Protein AF-A0A6G1L261-F1 (afdb_monomer)

Nearest PDB structures (foldseek):
  5tz7-assembly1_B  TM=8.578E-01  e=7.088E-17  Moorena producens 3L
  5tz5-assembly1_B  TM=7.827E-01  e=1.770E-17  Moorena producens 3L
  3kg9-assembly2_A  TM=7.553E-01  e=4.170E-18  Lyngbya majuscula
  5tz7-assembly1_A  TM=7.858E-01  e=3.343E-17  Moorena producens 3L
  5tz5-assembly1_A  TM=7.526E-01  e=2.363E-17  Moorena producens 3L

Foldseek 3Di:
DVVVCCVDPVVVVVQVVVQCCCCPVVVDPDHPPPDPDVDDDDDPPDDDDPDPPPDPPPPDDFQVNCVVPPPDAQADPQGDWDGPDDPQKTKTKDWDACVQFVLQCQWWFLNFRWDFPLVVVLSVVVVVVRVDDPPWAFQKKKWFWKFFPDIATHDHPFIKMKMKMWGDDPPQKIKIWIWIDGPVDDTDTGMITIIHTDTDDDPPDPVVVVVVVVVVVVVVVLVVLVVQFDAFDQLVRLQVLVVVQGGRRDPLLSQWARWGDDQQGIDTWRADDPVSARPRPGRPDRSSSSVNVVSRNCVSCSVPRNHDDDDRTDGMDMDGDPDPPDDPRPPRD

Organism: NCBI:txid161662

Solvent-accessible surface area (backbone atoms only — not comparable to full-atom values): 19336 Å² total; per-residue (Å²): 122,72,72,76,48,49,78,40,66,72,53,35,53,52,51,53,52,52,37,49,43,41,39,70,78,65,63,43,90,74,46,84,85,75,64,78,62,97,66,83,76,84,80,88,77,72,78,74,81,83,72,84,77,81,64,80,68,82,79,52,53,71,40,60,46,51,63,77,65,51,90,67,78,64,45,70,84,40,32,40,69,57,68,71,59,59,95,70,40,50,39,25,47,25,74,48,36,44,87,81,43,54,61,51,67,21,35,18,50,72,87,38,35,38,57,57,73,34,39,58,53,28,36,49,59,56,49,45,69,76,69,52,62,88,95,63,58,66,34,32,46,39,37,31,60,32,34,45,72,41,88,47,69,55,51,86,90,50,53,33,33,38,37,43,34,40,34,75,46,97,80,72,39,24,42,36,41,32,32,35,31,49,78,93,49,85,58,44,70,24,34,37,30,35,37,35,76,42,58,65,61,60,87,92,34,71,65,43,56,53,50,52,54,50,53,50,51,52,54,51,53,50,56,52,51,50,71,59,27,71,45,78,46,55,60,66,58,53,54,50,52,44,35,75,50,28,43,44,62,27,83,57,46,66,31,60,34,82,34,17,32,38,96,74,40,54,38,54,41,54,55,86,52,82,91,59,49,73,87,65,92,68,54,91,50,55,32,49,61,51,37,33,62,54,51,44,58,52,59,29,41,53,95,74,58,81,61,78,80,73,87,47,66,43,70,65,50,76,47,69,53,73,69,97,77,65,62,90,84,73,62,85,96

Structure (mmCIF, N/CA/C/O backbone):
data_AF-A0A6G1L261-F1
#
_entry.id   AF-A0A6G1L261-F1
#
loop_
_atom_site.group_PDB
_atom_site.id
_atom_site.type_symbol
_atom_site.label_atom_id
_atom_site.label_alt_id
_atom_site.label_comp_id
_atom_site.label_asym_id
_atom_site.label_entity_id
_atom_site.label_seq_id
_atom_site.pdbx_PDB_ins_code
_atom_site.Cartn_x
_atom_site.Cartn_y
_atom_site.Cartn_z
_atom_site.occupancy
_atom_site.B_iso_or_equiv
_atom_site.auth_seq_id
_atom_site.auth_comp_id
_atom_site.auth_asym_id
_atom_site.auth_atom_id
_atom_site.pdbx_PDB_model_num
ATOM 1 N N . MET A 1 1 ? 15.346 -44.280 -50.967 1.00 46.03 1 MET A N 1
ATOM 2 C CA . MET A 1 1 ? 14.379 -43.343 -51.593 1.00 46.03 1 MET A CA 1
ATOM 3 C C . MET A 1 1 ? 15.052 -42.289 -52.481 1.00 46.03 1 MET A C 1
ATOM 5 O O . MET A 1 1 ? 14.464 -41.967 -53.501 1.00 46.03 1 MET A O 1
ATOM 9 N N . GLY A 1 2 ? 16.254 -41.779 -52.162 1.00 56.47 2 GLY A N 1
ATOM 10 C CA . GLY A 1 2 ? 16.897 -40.688 -52.924 1.00 56.47 2 GLY A CA 1
ATOM 11 C C . GLY A 1 2 ? 17.318 -41.011 -54.369 1.00 56.47 2 GLY A C 1
ATOM 12 O O . GLY A 1 2 ? 17.074 -40.206 -55.262 1.00 56.47 2 GLY A O 1
ATOM 13 N N . THR A 1 3 ? 17.865 -42.198 -54.645 1.00 62.47 3 THR A N 1
ATOM 14 C CA . THR A 1 3 ? 18.357 -42.572 -55.990 1.00 62.47 3 THR A CA 1
ATOM 15 C C . THR A 1 3 ? 17.262 -42.725 -57.041 1.00 62.47 3 THR A C 1
ATOM 17 O O . THR A 1 3 ? 17.478 -42.406 -58.207 1.00 62.47 3 THR A O 1
ATOM 20 N N . ALA A 1 4 ? 16.052 -43.118 -56.639 1.00 66.31 4 ALA A N 1
ATOM 21 C CA . ALA A 1 4 ? 14.908 -43.223 -57.542 1.00 66.31 4 ALA A CA 1
ATOM 22 C C . ALA A 1 4 ? 14.431 -41.860 -58.078 1.00 66.31 4 ALA A C 1
ATOM 24 O O . ALA A 1 4 ? 13.713 -41.821 -59.071 1.00 66.31 4 ALA A O 1
ATOM 25 N N . LEU A 1 5 ? 14.810 -40.739 -57.454 1.00 69.12 5 LEU A N 1
ATOM 26 C CA . LEU A 1 5 ? 14.459 -39.400 -57.939 1.00 69.12 5 LEU A CA 1
ATOM 27 C C . LEU A 1 5 ? 15.448 -38.872 -58.991 1.00 69.12 5 LEU A C 1
ATOM 29 O O . LEU A 1 5 ? 15.085 -37.995 -59.771 1.00 69.12 5 LEU A O 1
ATOM 33 N N . LEU A 1 6 ? 16.655 -39.443 -59.088 1.00 71.12 6 LEU A N 1
ATOM 34 C CA . LEU A 1 6 ? 17.657 -39.061 -60.094 1.00 71.12 6 LEU A CA 1
ATOM 35 C C . LEU A 1 6 ? 17.242 -39.421 -61.530 1.00 71.12 6 LEU A C 1
ATOM 37 O O . LEU A 1 6 ? 17.772 -38.848 -62.476 1.00 71.12 6 LEU A O 1
ATOM 41 N N . GLN A 1 7 ? 16.265 -40.316 -61.711 1.00 77.56 7 GLN A N 1
ATOM 42 C CA . GLN A 1 7 ? 15.702 -40.617 -63.034 1.00 77.56 7 GLN A CA 1
ATOM 43 C C . GLN A 1 7 ? 14.936 -39.427 -63.646 1.00 77.56 7 GLN A C 1
ATOM 45 O O . GLN A 1 7 ? 14.711 -39.390 -64.854 1.00 77.56 7 GLN A O 1
ATOM 50 N N . TYR A 1 8 ? 14.538 -38.443 -62.830 1.00 83.38 8 TYR A N 1
ATOM 51 C CA . TYR A 1 8 ? 13.887 -37.226 -63.300 1.00 83.38 8 TYR A CA 1
ATOM 52 C C . TYR A 1 8 ? 14.939 -36.168 -63.643 1.00 83.38 8 TYR A C 1
ATOM 54 O O . TYR A 1 8 ? 15.649 -35.670 -62.769 1.00 83.38 8 TYR A O 1
ATOM 62 N N . GLY A 1 9 ? 15.006 -35.783 -64.921 1.00 82.56 9 GLY A N 1
ATOM 63 C CA . GLY A 1 9 ? 16.059 -34.905 -65.445 1.00 82.56 9 GLY A CA 1
ATOM 64 C C . GLY A 1 9 ? 16.207 -33.573 -64.702 1.00 82.56 9 GLY A C 1
ATOM 65 O O . GLY A 1 9 ? 17.327 -33.169 -64.408 1.00 82.56 9 GLY A O 1
ATOM 66 N N . ALA A 1 10 ? 15.100 -32.929 -64.318 1.00 82.31 10 ALA A N 1
ATOM 67 C CA . ALA A 1 10 ? 15.138 -31.670 -63.568 1.00 82.31 10 ALA A CA 1
ATOM 68 C C . ALA A 1 10 ? 15.754 -31.832 -62.165 1.00 82.31 10 ALA A C 1
ATOM 70 O O . ALA A 1 10 ? 16.517 -30.979 -61.713 1.00 82.31 10 ALA A O 1
ATOM 71 N N . PHE A 1 11 ? 15.466 -32.948 -61.490 1.00 79.94 11 PHE A N 1
ATOM 72 C CA . PHE A 1 11 ? 16.032 -33.244 -60.176 1.00 79.94 11 PHE A CA 1
ATOM 73 C C . PHE A 1 11 ? 17.523 -33.588 -60.284 1.00 79.94 11 PHE A C 1
ATOM 75 O O . PHE A 1 11 ? 18.330 -33.033 -59.544 1.00 79.94 11 PHE A O 1
ATOM 82 N N . SER A 1 12 ? 17.913 -34.419 -61.260 1.00 80.75 12 SER A N 1
ATOM 83 C CA . SER A 1 12 ? 19.328 -34.736 -61.506 1.00 80.75 12 SER A CA 1
ATOM 84 C C . SER A 1 12 ? 20.147 -33.493 -61.854 1.00 80.75 12 SER A C 1
ATOM 86 O O . SER A 1 12 ? 21.240 -33.326 -61.326 1.00 80.75 12 SER A O 1
ATOM 88 N N . GLN A 1 13 ? 19.627 -32.604 -62.705 1.00 84.12 13 GLN A N 1
ATOM 89 C CA . GLN A 1 13 ? 20.310 -31.354 -63.050 1.00 84.12 13 GLN A CA 1
ATOM 90 C C . GLN A 1 13 ? 20.476 -30.439 -61.832 1.00 84.12 13 GLN A C 1
ATOM 92 O O . GLN A 1 13 ? 21.516 -29.803 -61.684 1.00 84.12 13 GLN A O 1
ATOM 97 N N . SER A 1 14 ? 19.484 -30.398 -60.937 1.00 83.62 14 SER A N 1
ATOM 98 C CA . SER A 1 14 ? 19.577 -29.628 -59.695 1.00 83.62 14 SER A CA 1
ATOM 99 C C . SER A 1 14 ? 20.657 -30.169 -58.754 1.00 83.62 14 SER A C 1
ATOM 101 O O . SER A 1 14 ? 21.378 -29.376 -58.151 1.00 83.62 14 SER A O 1
ATOM 103 N N . ILE A 1 15 ? 20.774 -31.494 -58.617 1.00 82.69 15 ILE A N 1
ATOM 104 C CA . ILE A 1 15 ? 21.820 -32.119 -57.795 1.00 82.69 15 ILE A CA 1
ATOM 105 C C . ILE A 1 15 ? 23.201 -31.882 -58.410 1.00 82.69 15 ILE A C 1
ATOM 107 O O . ILE A 1 15 ? 24.122 -31.504 -57.693 1.00 82.69 15 ILE A O 1
ATOM 111 N N . ASP A 1 16 ? 23.332 -32.010 -59.731 1.00 83.94 16 ASP A N 1
ATOM 112 C CA . ASP A 1 16 ? 24.591 -31.772 -60.444 1.00 83.94 16 ASP A CA 1
ATOM 113 C C . ASP A 1 16 ? 25.058 -30.316 -60.313 1.00 83.94 16 ASP A C 1
ATOM 115 O O . ASP A 1 16 ? 26.240 -30.056 -60.093 1.00 83.94 16 ASP A O 1
ATOM 119 N N . ALA A 1 17 ? 24.129 -29.360 -60.393 1.00 84.75 17 ALA A N 1
ATOM 120 C CA . ALA A 1 17 ? 24.430 -27.947 -60.192 1.00 84.75 17 ALA A CA 1
ATOM 121 C C . ALA A 1 17 ? 24.854 -27.644 -58.744 1.00 84.75 17 ALA A C 1
ATOM 123 O O . ALA A 1 17 ? 25.808 -26.894 -58.528 1.00 84.75 17 ALA A O 1
ATOM 124 N N . ALA A 1 18 ? 24.180 -28.238 -57.753 1.00 83.38 18 ALA A N 1
ATOM 125 C CA . ALA A 1 18 ? 24.534 -28.078 -56.344 1.00 83.38 18 ALA A CA 1
ATOM 126 C C . ALA A 1 18 ? 25.900 -28.706 -56.016 1.00 83.38 18 ALA A C 1
ATOM 128 O O . ALA A 1 18 ? 26.713 -28.076 -55.341 1.00 83.38 18 ALA A O 1
ATOM 129 N N . ASP A 1 19 ? 26.180 -29.904 -56.534 1.00 85.25 19 ASP A N 1
ATOM 130 C CA . ASP A 1 19 ? 27.465 -30.596 -56.379 1.00 85.25 19 ASP A CA 1
ATOM 131 C C . ASP A 1 19 ? 28.610 -29.794 -57.010 1.00 85.25 19 ASP A C 1
ATOM 133 O O . ASP A 1 19 ? 29.630 -29.541 -56.366 1.00 85.25 19 ASP A O 1
ATOM 137 N N . ALA A 1 20 ? 28.405 -29.296 -58.234 1.00 84.69 20 ALA A N 1
ATOM 138 C CA . ALA A 1 20 ? 29.369 -28.433 -58.903 1.00 84.69 20 ALA A CA 1
ATOM 139 C C . ALA A 1 20 ? 29.645 -27.160 -58.091 1.00 84.69 20 ALA A C 1
ATOM 141 O O . ALA A 1 20 ? 30.807 -26.788 -57.918 1.00 84.69 20 ALA A O 1
ATOM 142 N N . PHE A 1 21 ? 28.610 -26.510 -57.550 1.00 85.44 21 PHE A N 1
ATOM 143 C CA . PHE A 1 21 ? 28.769 -25.321 -56.712 1.00 85.44 21 PHE A CA 1
ATOM 144 C C . PHE A 1 21 ? 29.549 -25.622 -55.424 1.00 85.44 21 PHE A C 1
ATOM 146 O O . PHE A 1 21 ? 30.509 -24.919 -55.112 1.00 85.44 21 PHE A O 1
ATOM 153 N N . LEU A 1 22 ? 29.196 -26.689 -54.702 1.00 85.12 22 LEU A N 1
ATOM 154 C CA . LEU A 1 22 ? 29.873 -27.084 -53.461 1.00 85.12 22 LEU A CA 1
ATOM 155 C C . LEU A 1 22 ? 31.358 -27.399 -53.693 1.00 85.12 22 LEU A C 1
ATOM 157 O O . LEU A 1 22 ? 32.211 -26.991 -52.904 1.00 85.12 22 LEU A O 1
ATOM 161 N N . ARG A 1 23 ? 31.686 -28.068 -54.802 1.00 85.12 23 ARG A N 1
ATOM 162 C CA . ARG A 1 23 ? 33.065 -28.445 -55.138 1.00 85.12 23 ARG A CA 1
ATOM 163 C C . ARG A 1 23 ? 33.902 -27.285 -55.657 1.00 85.12 23 ARG A C 1
ATOM 165 O O . ARG A 1 23 ? 35.067 -27.162 -55.297 1.00 85.12 23 ARG A O 1
ATOM 172 N N . THR A 1 24 ? 33.329 -26.430 -56.499 1.00 85.88 24 THR A N 1
ATOM 173 C CA . THR A 1 24 ? 34.086 -25.339 -57.135 1.00 85.88 24 THR A CA 1
ATOM 174 C C . THR A 1 24 ? 34.131 -24.082 -56.274 1.00 85.88 24 THR A C 1
ATOM 176 O O . THR A 1 24 ? 35.206 -23.519 -56.084 1.00 85.88 24 THR A O 1
ATOM 179 N N . ALA A 1 25 ? 32.993 -23.648 -55.726 1.00 85.50 25 ALA A N 1
ATOM 180 C CA . ALA A 1 25 ? 32.895 -22.394 -54.982 1.00 85.50 25 ALA A CA 1
ATOM 181 C C . ALA A 1 25 ? 33.253 -22.557 -53.500 1.00 85.50 25 ALA A C 1
ATOM 183 O O . ALA A 1 25 ? 33.844 -21.653 -52.915 1.00 85.50 25 ALA A O 1
ATOM 184 N N . LEU A 1 26 ? 32.908 -23.701 -52.897 1.00 83.38 26 LEU A N 1
ATOM 185 C CA . LEU A 1 26 ? 33.132 -23.970 -51.470 1.00 83.38 26 LEU A CA 1
ATOM 186 C C . LEU A 1 26 ? 34.251 -24.989 -51.207 1.00 83.38 26 LEU A C 1
ATOM 188 O O . LEU A 1 26 ? 34.516 -25.291 -50.047 1.00 83.38 26 LEU A O 1
ATOM 192 N N . GLN A 1 27 ? 34.909 -25.492 -52.262 1.00 86.81 27 GLN A N 1
ATOM 193 C CA . GLN A 1 27 ? 36.052 -26.416 -52.191 1.00 86.81 27 GLN A CA 1
ATOM 194 C C . GLN A 1 27 ? 35.794 -27.647 -51.305 1.00 86.81 27 GLN A C 1
ATOM 196 O O . GLN A 1 27 ? 36.696 -28.159 -50.648 1.00 86.81 27 GLN A O 1
ATOM 201 N N . CYS A 1 28 ? 34.547 -28.125 -51.269 1.00 80.50 28 CYS A N 1
ATOM 202 C CA . CYS A 1 28 ? 34.190 -29.324 -50.520 1.00 80.50 28 CYS A CA 1
ATOM 203 C C . CYS A 1 28 ? 34.805 -30.571 -51.178 1.00 80.50 28 CYS A C 1
ATOM 205 O O . CYS A 1 28 ? 34.675 -30.759 -52.386 1.00 80.50 28 CYS A O 1
ATOM 207 N N . GLU A 1 29 ? 35.433 -31.445 -50.386 1.00 77.44 29 GLU A N 1
ATOM 208 C CA . GLU A 1 29 ? 36.031 -32.696 -50.889 1.00 77.44 29 GLU A CA 1
ATOM 209 C C . GLU A 1 29 ? 34.979 -33.792 -51.162 1.00 77.44 29 GLU A C 1
ATOM 211 O O . GLU A 1 29 ? 35.165 -34.647 -52.032 1.00 77.44 29 GLU A O 1
ATOM 216 N N . TRP A 1 30 ? 33.832 -33.739 -50.479 1.00 74.50 30 TRP A N 1
ATOM 217 C CA . TRP A 1 30 ? 32.731 -34.693 -50.651 1.00 74.50 30 TRP A CA 1
ATOM 218 C C . TRP A 1 30 ? 31.883 -34.384 -51.903 1.00 74.50 30 TRP A C 1
ATOM 220 O O . TRP A 1 30 ? 31.927 -33.278 -52.451 1.00 74.50 30 TRP A O 1
ATOM 230 N N . SER A 1 31 ? 31.146 -35.376 -52.417 1.00 74.38 31 SER A N 1
ATOM 231 C CA . SER A 1 31 ? 30.184 -35.191 -53.519 1.00 74.38 31 SER A CA 1
ATOM 232 C C . SER A 1 31 ? 28.804 -35.675 -53.123 1.00 74.38 31 SER A C 1
ATOM 234 O O . SER A 1 3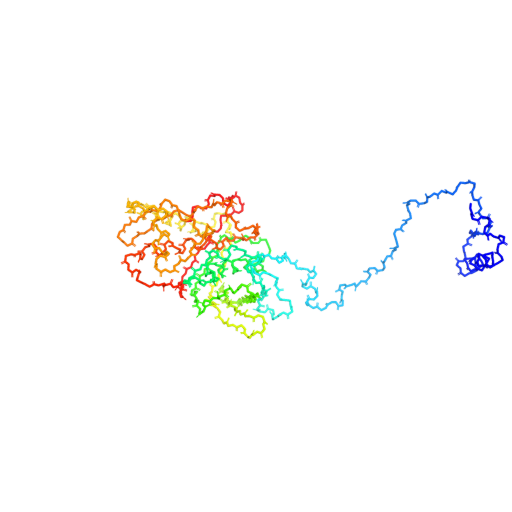1 ? 28.638 -36.829 -52.730 1.00 74.38 31 SER A O 1
ATOM 236 N N . ALA A 1 32 ? 27.800 -34.840 -53.373 1.00 68.12 32 ALA A N 1
ATOM 237 C CA . ALA A 1 32 ? 26.398 -35.220 -53.260 1.00 68.12 32 ALA A CA 1
ATOM 238 C C . ALA A 1 32 ? 25.996 -36.309 -54.273 1.00 68.12 32 ALA A C 1
ATOM 240 O O . ALA A 1 32 ? 24.957 -36.945 -54.107 1.00 68.12 32 ALA A O 1
ATOM 241 N N . ARG A 1 33 ? 26.810 -36.532 -55.317 1.00 68.75 33 ARG A N 1
ATOM 242 C CA . ARG A 1 33 ? 26.582 -37.524 -56.376 1.00 68.75 33 ARG A CA 1
ATOM 243 C C . ARG A 1 33 ? 27.325 -38.843 -56.154 1.00 68.75 33 ARG A C 1
ATOM 245 O O . ARG A 1 33 ? 26.873 -39.867 -56.656 1.00 68.75 33 ARG A O 1
ATOM 252 N N . GLN A 1 34 ? 28.473 -38.818 -55.473 1.00 67.44 34 GLN A N 1
ATOM 253 C CA . GLN A 1 34 ? 29.376 -39.979 -55.367 1.00 67.44 34 GLN A CA 1
ATOM 254 C C . GLN A 1 34 ? 29.307 -40.701 -54.014 1.00 67.44 34 GLN A C 1
ATOM 256 O O . GLN A 1 34 ? 29.769 -41.835 -53.923 1.00 67.44 34 GLN A O 1
ATOM 261 N N . GLU A 1 35 ? 28.726 -40.091 -52.977 1.00 59.66 35 GLU A N 1
ATOM 262 C CA . GLU A 1 35 ? 28.634 -40.700 -51.647 1.00 59.66 35 GLU A CA 1
ATOM 263 C C . GLU A 1 35 ? 27.244 -41.297 -51.376 1.00 59.66 35 GLU A C 1
ATOM 265 O O . GLU A 1 35 ? 26.347 -40.634 -50.863 1.00 59.66 35 GLU A O 1
ATOM 270 N N . GLU A 1 36 ? 27.077 -42.593 -51.652 1.00 60.84 36 GLU A N 1
ATOM 271 C CA . GLU A 1 36 ? 26.141 -43.431 -50.892 1.00 60.84 36 GLU A CA 1
ATOM 272 C C . GLU A 1 36 ? 26.947 -44.232 -49.858 1.00 60.84 36 GLU A C 1
ATOM 274 O O . GLU A 1 36 ? 27.375 -45.353 -50.146 1.00 60.84 36 GLU A O 1
ATOM 279 N N . PRO A 1 37 ? 27.210 -43.709 -48.645 1.00 56.75 37 PRO A N 1
ATOM 280 C CA . PRO A 1 37 ? 27.703 -44.573 -47.589 1.00 56.75 37 PRO A CA 1
ATOM 281 C C . PRO A 1 37 ? 26.615 -45.625 -47.303 1.00 56.75 37 PRO A C 1
ATOM 283 O O . PRO A 1 37 ? 25.450 -45.256 -47.130 1.00 56.75 37 PRO A O 1
ATOM 286 N N . PRO A 1 38 ? 26.953 -46.927 -47.211 1.00 57.50 38 PRO A N 1
ATOM 287 C CA . PRO A 1 38 ? 25.965 -47.999 -47.036 1.00 57.50 38 PRO A CA 1
ATOM 288 C C . PRO A 1 38 ? 25.117 -47.845 -45.760 1.00 57.50 38 PRO A C 1
ATOM 290 O O . PRO A 1 38 ? 24.050 -48.446 -45.653 1.00 57.50 38 PRO A O 1
ATOM 293 N N . HIS A 1 39 ? 25.547 -46.988 -44.824 1.00 61.94 39 HIS A N 1
ATOM 294 C CA . HIS A 1 39 ? 24.788 -46.568 -43.652 1.00 61.94 39 HIS A CA 1
ATOM 295 C C . HIS A 1 39 ? 25.011 -45.067 -43.382 1.00 61.94 39 HIS A C 1
ATOM 297 O O . HIS A 1 39 ? 26.073 -44.706 -42.868 1.00 61.94 39 HIS A O 1
ATOM 303 N N . PRO A 1 40 ? 24.055 -44.169 -43.697 1.00 66.94 40 PRO A N 1
ATOM 304 C CA . PRO A 1 40 ? 24.164 -42.770 -43.302 1.00 66.94 40 PRO A CA 1
ATOM 305 C C . PRO A 1 40 ? 24.181 -42.687 -41.774 1.00 66.94 40 PRO A C 1
ATOM 307 O O . PRO A 1 40 ? 23.242 -43.112 -41.097 1.00 66.94 40 PRO A O 1
ATOM 310 N N . ARG A 1 41 ? 25.270 -42.161 -41.215 1.00 70.94 41 ARG A N 1
ATOM 311 C CA . ARG A 1 41 ? 25.395 -41.944 -39.774 1.00 70.94 41 ARG A CA 1
ATOM 312 C C . ARG A 1 41 ? 24.760 -40.601 -39.436 1.00 70.94 41 ARG A C 1
ATOM 314 O O . ARG A 1 41 ? 25.207 -39.568 -39.925 1.00 70.94 41 ARG A O 1
ATOM 321 N N . VAL A 1 42 ? 23.720 -40.611 -38.606 1.00 79.88 42 VAL A N 1
ATOM 322 C CA . VAL A 1 42 ? 23.104 -39.374 -38.111 1.00 79.88 42 VAL A CA 1
ATOM 323 C C . VAL A 1 42 ? 24.131 -38.638 -37.252 1.00 79.88 42 VAL A C 1
ATOM 325 O O . VAL A 1 42 ? 24.589 -39.170 -36.241 1.00 79.88 42 VAL A O 1
ATOM 328 N N . LEU A 1 43 ? 24.503 -37.428 -37.668 1.00 81.00 43 LEU A N 1
ATOM 329 C CA . LEU A 1 43 ? 25.328 -36.531 -36.866 1.00 81.00 43 LEU A CA 1
ATOM 330 C C . LEU A 1 43 ? 24.427 -35.850 -35.835 1.00 81.00 43 LEU A C 1
ATOM 332 O O . LEU A 1 43 ? 23.567 -35.044 -36.187 1.00 81.00 43 LEU A O 1
ATOM 336 N N . THR A 1 44 ? 24.593 -36.208 -34.566 1.00 87.06 44 THR A N 1
ATOM 337 C CA . THR A 1 44 ? 23.810 -35.659 -33.446 1.00 87.06 44 THR A CA 1
ATOM 338 C C . THR A 1 44 ? 24.552 -34.561 -32.685 1.00 87.06 44 THR A C 1
ATOM 340 O O . THR A 1 44 ? 24.002 -33.979 -31.758 1.00 87.06 44 THR A O 1
ATOM 343 N N . ASP A 1 45 ? 25.801 -34.292 -33.056 1.00 83.81 45 ASP A N 1
ATOM 344 C CA . ASP A 1 45 ? 26.759 -33.457 -32.332 1.00 83.81 45 ASP A CA 1
ATOM 345 C C . ASP A 1 45 ? 27.303 -32.294 -33.177 1.00 83.81 45 ASP A C 1
ATOM 347 O O . ASP A 1 45 ? 28.365 -31.743 -32.882 1.00 83.81 45 ASP A O 1
ATOM 351 N N . LEU A 1 46 ? 26.566 -31.879 -34.214 1.00 88.00 46 LEU A N 1
ATOM 352 C CA . LEU A 1 46 ? 26.928 -30.690 -34.982 1.00 88.00 46 LEU A CA 1
ATOM 353 C C . LEU A 1 46 ? 26.967 -29.458 -34.062 1.00 88.00 46 LEU A C 1
ATOM 355 O O . LEU A 1 46 ? 26.013 -29.221 -33.311 1.00 88.00 46 LEU A O 1
ATOM 359 N N . PRO A 1 47 ? 28.039 -28.647 -34.120 1.00 85.50 47 PRO A N 1
ATOM 360 C CA . PRO A 1 47 ? 28.108 -27.431 -33.332 1.00 85.50 47 PRO A CA 1
ATOM 361 C C . PRO A 1 47 ? 26.968 -26.494 -33.738 1.00 85.50 47 PRO A C 1
ATOM 363 O O . PRO A 1 47 ? 26.653 -26.337 -34.920 1.00 85.50 47 PRO A O 1
ATOM 366 N N . ALA A 1 48 ? 26.358 -25.839 -32.751 1.00 83.88 48 ALA A N 1
ATOM 367 C CA . ALA A 1 48 ? 25.383 -24.794 -33.025 1.00 83.88 48 ALA A CA 1
ATOM 368 C C . ALA A 1 48 ? 26.031 -23.678 -33.860 1.00 83.88 48 ALA A C 1
ATOM 370 O O . ALA A 1 48 ? 27.200 -23.340 -33.657 1.00 83.88 48 ALA A O 1
ATOM 371 N N . TYR A 1 49 ? 25.258 -23.081 -34.774 1.00 83.94 49 TYR A N 1
ATOM 372 C CA . TYR A 1 49 ? 25.717 -21.950 -35.579 1.00 83.94 49 TYR A CA 1
ATOM 373 C C . TYR A 1 49 ? 26.338 -20.871 -34.679 1.00 83.94 49 TYR A C 1
ATOM 375 O O . TYR A 1 49 ? 25.710 -20.396 -33.726 1.00 83.94 49 TYR A O 1
ATOM 383 N N . ALA A 1 50 ? 27.586 -20.502 -34.971 1.00 84.44 50 ALA A N 1
ATOM 384 C CA . ALA A 1 50 ? 28.355 -19.555 -34.176 1.00 84.44 50 ALA A CA 1
ATOM 385 C C . ALA A 1 50 ? 27.862 -18.124 -34.430 1.00 84.44 50 ALA A C 1
ATOM 387 O O . ALA A 1 50 ? 28.469 -17.354 -35.174 1.00 84.44 50 ALA A O 1
ATOM 388 N N . TRP A 1 51 ? 26.735 -17.770 -33.809 1.00 82.12 51 TRP A N 1
ATOM 389 C CA . TRP A 1 51 ? 26.189 -16.420 -33.868 1.00 82.12 51 TRP A CA 1
ATOM 390 C C . TRP A 1 51 ? 27.263 -15.398 -33.495 1.00 82.12 51 TRP A C 1
ATOM 392 O O . TRP A 1 51 ? 27.876 -15.481 -32.427 1.00 82.12 51 TRP A O 1
ATOM 402 N N . ASN A 1 52 ? 27.461 -14.398 -34.351 1.00 79.06 52 ASN A N 1
ATOM 403 C CA . ASN A 1 52 ? 28.314 -13.266 -34.031 1.00 79.06 52 ASN A CA 1
ATOM 404 C C . ASN A 1 52 ? 27.649 -12.431 -32.923 1.00 79.06 52 ASN A C 1
ATOM 406 O O . ASN A 1 52 ? 26.778 -11.609 -33.188 1.00 79.06 52 ASN A O 1
ATOM 410 N N . ARG A 1 53 ? 28.059 -12.650 -31.669 1.00 70.38 53 ARG A N 1
ATOM 411 C CA . ARG A 1 53 ? 27.546 -11.926 -30.490 1.00 70.38 53 ARG A CA 1
ATOM 412 C C . ARG A 1 53 ? 28.281 -10.611 -30.219 1.00 70.38 53 ARG A C 1
ATOM 414 O O . ARG A 1 53 ? 28.193 -10.078 -29.112 1.00 70.38 53 ARG A O 1
ATOM 421 N N . ARG A 1 54 ? 29.040 -10.080 -31.185 1.00 67.62 54 ARG A N 1
ATOM 422 C CA . ARG A 1 54 ? 29.732 -8.801 -31.000 1.00 67.62 54 ARG A CA 1
ATOM 423 C C . ARG A 1 54 ? 28.703 -7.673 -30.848 1.00 67.62 54 ARG A C 1
ATOM 425 O O . ARG A 1 54 ? 28.008 -7.321 -31.790 1.00 67.62 54 ARG A O 1
ATOM 432 N N . ALA A 1 55 ? 28.681 -7.101 -29.643 1.00 62.75 55 ALA A N 1
ATOM 433 C CA . ALA A 1 55 ? 28.217 -5.749 -29.338 1.00 62.75 55 ALA A CA 1
ATOM 434 C C . ALA A 1 55 ? 26.710 -5.439 -29.481 1.00 62.75 55 ALA A C 1
ATOM 436 O O . ALA A 1 55 ? 26.345 -4.359 -29.930 1.00 62.75 55 ALA A O 1
ATOM 437 N N . LEU A 1 56 ? 25.820 -6.300 -28.975 1.00 57.53 56 LEU A N 1
ATOM 438 C CA . LEU A 1 56 ? 24.424 -5.882 -28.732 1.00 57.53 56 LEU A CA 1
ATOM 439 C C . LEU A 1 56 ? 24.301 -4.815 -27.622 1.00 57.53 56 LEU A C 1
ATOM 441 O O . LEU A 1 56 ? 23.313 -4.097 -27.576 1.00 57.53 56 LEU A O 1
ATOM 445 N N . SER A 1 57 ? 25.287 -4.703 -26.723 1.00 56.50 57 SER A N 1
ATOM 446 C CA . SER A 1 57 ? 25.205 -3.857 -25.519 1.00 56.50 57 SER A CA 1
ATOM 447 C C . SER A 1 57 ? 25.759 -2.433 -25.697 1.00 56.50 57 SER A C 1
ATOM 449 O O . SER A 1 57 ? 25.265 -1.504 -25.060 1.00 56.50 57 SER A O 1
ATOM 451 N N . SER A 1 58 ? 26.759 -2.220 -26.560 1.00 59.22 58 SER A N 1
ATOM 452 C CA . SER A 1 58 ? 27.505 -0.949 -26.596 1.00 59.22 58 SER A CA 1
ATOM 453 C C . SER A 1 58 ? 26.795 0.192 -27.330 1.00 59.22 58 SER A C 1
ATOM 455 O O . SER A 1 58 ? 27.203 1.339 -27.181 1.00 59.22 58 SER A O 1
ATOM 457 N N . SER A 1 59 ? 25.747 -0.095 -28.107 1.00 66.19 59 SER A N 1
ATOM 458 C CA . SER A 1 59 ? 24.951 0.905 -28.839 1.00 66.19 59 SER A CA 1
ATOM 459 C C . SER A 1 59 ? 23.624 1.259 -28.159 1.00 66.19 59 SER A C 1
ATOM 461 O O . SER A 1 59 ? 22.890 2.118 -28.649 1.00 66.19 59 SER A O 1
ATOM 463 N N . LEU A 1 60 ? 23.288 0.612 -27.040 1.00 72.69 60 LEU A N 1
ATOM 464 C CA . LEU A 1 60 ? 22.004 0.821 -26.380 1.00 72.69 60 LEU A CA 1
ATOM 465 C C . LEU A 1 60 ? 21.997 2.123 -25.573 1.00 72.69 60 LEU A C 1
ATOM 467 O O . LEU A 1 60 ? 22.871 2.372 -24.740 1.00 72.69 60 LEU A O 1
ATOM 471 N N . GLY A 1 61 ? 20.958 2.933 -25.785 1.00 77.56 61 GLY A N 1
ATOM 472 C CA . GLY A 1 61 ? 20.682 4.107 -24.960 1.00 77.56 61 GLY A CA 1
ATOM 473 C C . GLY A 1 61 ? 20.355 3.735 -23.508 1.00 77.56 61 GLY A C 1
ATOM 474 O O . GLY A 1 61 ? 19.986 2.595 -23.214 1.00 77.56 61 GLY A O 1
ATOM 475 N N . ARG A 1 62 ? 20.445 4.716 -22.598 1.00 79.62 62 ARG A N 1
ATOM 476 C CA . ARG A 1 62 ? 20.184 4.537 -21.154 1.00 79.62 62 ARG A CA 1
ATOM 477 C C . ARG A 1 62 ? 18.892 3.749 -20.853 1.00 79.62 62 ARG A C 1
ATOM 479 O O . ARG A 1 62 ? 19.001 2.766 -20.133 1.00 79.62 62 ARG A O 1
ATOM 486 N N . PRO A 1 63 ? 17.716 4.047 -21.452 1.00 79.38 63 PRO A N 1
ATOM 487 C CA . PRO A 1 63 ? 16.483 3.318 -21.132 1.00 79.38 63 PRO A CA 1
ATOM 488 C C . PRO A 1 63 ? 16.539 1.826 -21.486 1.00 79.38 63 PRO A C 1
ATOM 490 O O . PRO A 1 63 ? 16.047 0.993 -20.734 1.00 79.38 63 PRO A O 1
ATOM 493 N N . ALA A 1 64 ? 17.159 1.474 -22.616 1.00 79.56 64 ALA A N 1
ATOM 494 C CA . ALA A 1 64 ? 17.297 0.080 -23.032 1.00 79.56 64 ALA A CA 1
ATOM 495 C C . ALA A 1 64 ? 18.277 -0.681 -22.127 1.00 79.56 64 ALA A C 1
ATOM 497 O O . ALA A 1 64 ? 18.040 -1.841 -21.798 1.00 79.56 64 ALA A O 1
ATOM 498 N N . ARG A 1 65 ? 19.348 -0.017 -21.672 1.00 76.06 65 ARG A N 1
ATOM 499 C CA . ARG A 1 65 ? 20.275 -0.582 -20.682 1.00 76.06 65 ARG A CA 1
ATOM 500 C C . ARG A 1 65 ? 19.593 -0.785 -19.333 1.00 76.06 65 ARG A C 1
ATOM 502 O O . ARG A 1 65 ? 19.694 -1.876 -18.784 1.00 76.06 65 ARG A O 1
ATOM 509 N N . ASP A 1 66 ? 18.857 0.209 -18.843 1.00 77.25 66 ASP A N 1
ATOM 510 C CA . ASP A 1 66 ? 18.122 0.108 -17.578 1.00 77.25 66 ASP A CA 1
ATOM 511 C C . ASP A 1 66 ? 17.070 -1.016 -17.630 1.00 77.25 66 ASP A C 1
ATOM 513 O O . ASP A 1 66 ? 16.868 -1.718 -16.644 1.00 77.25 66 ASP A O 1
ATOM 517 N N . TYR A 1 67 ? 16.438 -1.241 -18.790 1.00 78.56 67 TYR A N 1
ATOM 518 C CA . TYR A 1 67 ? 15.484 -2.337 -18.983 1.00 78.56 67 TYR A CA 1
ATOM 519 C C . TYR A 1 67 ? 16.155 -3.712 -18.909 1.00 78.56 67 TYR A C 1
ATOM 521 O O . TYR A 1 67 ? 15.660 -4.607 -18.224 1.00 78.56 67 TYR A O 1
ATOM 529 N N . LEU A 1 68 ? 17.276 -3.881 -19.619 1.00 73.94 68 LEU A N 1
ATOM 530 C CA . LEU A 1 68 ? 18.024 -5.142 -19.668 1.00 73.94 68 LEU A CA 1
ATOM 531 C C . LEU A 1 68 ? 18.697 -5.479 -18.336 1.00 73.94 68 LEU A C 1
ATOM 533 O O . LEU A 1 68 ? 18.837 -6.652 -18.004 1.00 73.94 68 LEU A O 1
ATOM 537 N N . HIS A 1 69 ? 19.113 -4.459 -17.587 1.00 68.69 69 HIS A N 1
ATOM 538 C CA . HIS A 1 69 ? 19.801 -4.595 -16.303 1.00 68.69 69 HIS A CA 1
ATOM 539 C C . HIS A 1 69 ? 18.890 -4.291 -15.109 1.00 68.69 69 HIS A C 1
ATOM 541 O O . HIS A 1 69 ? 19.384 -3.963 -14.029 1.00 68.69 69 HIS A O 1
ATOM 547 N N . ARG A 1 70 ? 17.566 -4.376 -15.290 1.00 73.44 70 ARG A N 1
ATOM 548 C CA . ARG A 1 70 ? 16.610 -4.104 -14.214 1.00 73.44 70 ARG A CA 1
ATOM 549 C C . ARG A 1 70 ? 16.879 -5.023 -13.022 1.00 73.44 70 ARG A C 1
ATOM 551 O O . ARG A 1 70 ? 16.980 -6.238 -13.174 1.00 73.44 70 ARG A O 1
ATOM 558 N N . SER A 1 71 ? 16.979 -4.430 -11.837 1.00 64.62 71 SER A N 1
ATOM 559 C CA . SER A 1 71 ? 17.296 -5.156 -10.602 1.00 64.62 71 SER A CA 1
ATOM 560 C C . SER A 1 71 ? 16.079 -5.843 -9.976 1.00 64.62 71 SER A C 1
ATOM 562 O O . SER A 1 71 ? 16.252 -6.761 -9.185 1.00 64.62 71 SER A O 1
ATOM 564 N N . ALA A 1 72 ? 14.861 -5.420 -10.331 1.00 66.44 72 ALA A N 1
ATOM 565 C CA . ALA A 1 72 ? 13.618 -5.923 -9.755 1.00 66.44 72 ALA A CA 1
ATOM 566 C C . ALA A 1 72 ? 12.590 -6.265 -10.845 1.00 66.44 72 ALA A C 1
ATOM 568 O O . ALA A 1 72 ? 12.508 -5.597 -11.883 1.00 66.44 72 ALA A O 1
ATOM 569 N N . ALA A 1 73 ? 11.802 -7.314 -10.604 1.00 66.88 73 ALA A N 1
ATOM 570 C CA . ALA A 1 73 ? 10.611 -7.597 -11.393 1.00 66.88 73 ALA A CA 1
ATOM 571 C C . ALA A 1 73 ? 9.522 -6.545 -11.092 1.00 66.88 73 ALA A C 1
ATOM 573 O O . ALA A 1 73 ? 9.498 -5.993 -9.991 1.00 66.88 73 ALA A O 1
ATOM 574 N N . PRO A 1 74 ? 8.615 -6.247 -12.041 1.00 65.12 74 PRO A N 1
ATOM 575 C CA . PRO A 1 74 ? 7.405 -5.500 -11.722 1.00 65.12 74 PRO A CA 1
ATOM 576 C C . PRO A 1 74 ? 6.609 -6.317 -10.705 1.00 65.12 74 PRO A C 1
ATOM 578 O O . PRO A 1 74 ? 6.216 -7.439 -11.016 1.00 65.12 74 PRO A O 1
ATOM 581 N N . GLN A 1 75 ? 6.396 -5.777 -9.511 1.00 69.88 75 GLN A N 1
ATOM 582 C CA . GLN A 1 75 ? 5.691 -6.480 -8.445 1.00 69.88 75 GLN A CA 1
ATOM 583 C C . GLN A 1 75 ? 4.515 -5.647 -7.950 1.00 69.88 75 GLN A C 1
ATOM 585 O O . GLN A 1 75 ? 4.614 -4.423 -7.827 1.00 69.88 75 GLN A O 1
ATOM 590 N N . GLY A 1 76 ? 3.414 -6.336 -7.664 1.00 80.25 76 GLY A N 1
ATOM 591 C CA . GLY A 1 76 ? 2.265 -5.782 -6.963 1.00 80.25 76 GLY A CA 1
ATOM 592 C C . GLY A 1 76 ? 1.614 -4.562 -7.615 1.00 80.25 76 GLY A C 1
ATOM 593 O O . GLY A 1 76 ? 1.697 -4.319 -8.827 1.00 80.25 76 GLY A O 1
ATOM 594 N N . LEU A 1 77 ? 1.025 -3.744 -6.740 1.00 88.88 77 LEU A N 1
ATOM 595 C CA . LEU A 1 77 ? 0.381 -2.471 -7.058 1.00 88.88 77 LEU A CA 1
ATOM 596 C C . LEU A 1 77 ? 1.346 -1.427 -7.634 1.00 88.88 77 LEU A C 1
ATOM 598 O O . LEU A 1 77 ? 0.905 -0.578 -8.402 1.00 88.88 77 LEU A O 1
ATOM 602 N N . LEU A 1 78 ? 2.641 -1.464 -7.302 1.00 91.12 78 LEU A N 1
ATOM 603 C CA . LEU A 1 78 ? 3.608 -0.451 -7.747 1.00 91.12 78 LEU A CA 1
ATOM 604 C C . LEU A 1 78 ? 3.929 -0.549 -9.247 1.00 91.12 78 LEU A C 1
ATOM 606 O O . LEU A 1 78 ? 4.130 0.468 -9.912 1.00 91.12 78 LEU A O 1
ATOM 610 N N . GLY A 1 79 ? 3.977 -1.771 -9.784 1.00 88.81 79 GLY A N 1
ATOM 611 C CA . GLY A 1 79 ? 4.340 -2.022 -11.177 1.00 88.81 79 GLY A CA 1
ATOM 612 C C . GLY A 1 79 ? 5.802 -1.683 -11.519 1.00 88.81 79 GLY A C 1
ATOM 613 O O . GLY A 1 79 ? 6.660 -1.559 -10.639 1.00 88.81 79 GLY A O 1
ATOM 614 N N . PRO A 1 80 ? 6.141 -1.603 -12.819 1.00 87.88 80 PRO A N 1
ATOM 615 C CA . PRO A 1 80 ? 7.510 -1.365 -13.258 1.00 87.88 80 PRO A CA 1
ATOM 616 C C . PRO A 1 80 ? 7.932 0.097 -13.094 1.00 87.88 80 PRO A C 1
ATOM 618 O O . PRO A 1 80 ? 7.146 1.036 -13.248 1.00 87.88 80 PRO A O 1
ATOM 621 N N . ARG A 1 81 ? 9.236 0.292 -12.883 1.00 88.50 81 ARG A N 1
ATOM 622 C CA . ARG A 1 81 ? 9.856 1.613 -12.960 1.00 88.50 81 ARG A CA 1
ATOM 623 C C . ARG A 1 81 ? 9.794 2.148 -14.394 1.00 88.50 81 ARG A C 1
ATOM 625 O O . ARG A 1 81 ? 10.144 1.445 -15.344 1.00 88.50 81 ARG A O 1
ATOM 632 N N . VAL A 1 82 ? 9.406 3.411 -14.548 1.00 89.00 82 VAL A N 1
ATOM 633 C CA . VAL A 1 82 ? 9.485 4.136 -15.818 1.00 89.00 82 VAL A CA 1
ATOM 634 C C . VAL A 1 82 ? 10.950 4.442 -16.106 1.00 89.00 82 VAL A C 1
ATOM 636 O O . VAL A 1 82 ? 11.649 5.072 -15.311 1.00 89.00 82 VAL A O 1
ATOM 639 N N . LEU A 1 83 ? 11.428 3.966 -17.250 1.00 84.94 83 LEU A N 1
ATOM 640 C CA . LEU A 1 83 ? 12.826 4.083 -17.646 1.00 84.94 83 LEU A CA 1
ATOM 641 C C . LEU A 1 83 ? 13.069 5.369 -18.430 1.00 84.94 83 LEU A C 1
ATOM 643 O O . LEU A 1 83 ? 12.169 5.910 -19.068 1.00 84.94 83 LEU A O 1
ATOM 647 N N . GLY A 1 84 ? 14.309 5.856 -18.402 1.00 78.94 84 GLY A N 1
ATOM 648 C CA . GLY A 1 84 ? 14.669 7.084 -19.112 1.00 78.94 84 GLY A CA 1
ATOM 649 C C . GLY A 1 84 ? 14.199 8.380 -18.447 1.00 78.94 84 GLY A C 1
ATOM 650 O O . GLY A 1 84 ? 14.392 9.442 -19.033 1.00 78.94 84 GLY A O 1
ATOM 651 N N . THR A 1 85 ? 13.661 8.324 -17.225 1.00 81.94 85 THR A N 1
ATOM 652 C CA . THR A 1 85 ? 13.296 9.512 -16.439 1.00 81.94 85 THR A CA 1
ATOM 653 C C . THR A 1 85 ? 14.526 10.317 -15.999 1.00 81.94 85 THR A C 1
ATOM 655 O O . THR A 1 85 ? 15.678 9.960 -16.283 1.00 81.94 85 THR A O 1
ATOM 658 N N . CYS A 1 86 ? 14.281 11.442 -15.320 1.00 81.94 86 CYS A N 1
ATOM 659 C CA . CYS A 1 86 ? 15.333 12.243 -14.702 1.00 81.94 86 CYS A CA 1
ATOM 660 C C . CYS A 1 86 ? 16.119 11.410 -13.667 1.00 81.94 86 CYS A C 1
ATOM 662 O O . CYS A 1 86 ? 15.487 10.769 -12.831 1.00 81.94 86 CYS A O 1
ATOM 664 N N . PRO A 1 87 ? 17.467 11.451 -13.642 1.00 81.25 87 PRO A N 1
ATOM 665 C CA . PRO A 1 87 ? 18.261 10.720 -12.649 1.00 81.25 87 PRO A CA 1
ATOM 666 C C . PRO A 1 87 ? 17.955 11.085 -11.189 1.00 81.25 87 PRO A C 1
ATOM 668 O O . PRO A 1 87 ? 18.165 10.266 -10.302 1.00 81.25 87 PRO A O 1
ATOM 671 N N . SER A 1 88 ? 17.454 12.298 -10.934 1.00 85.81 88 SER A N 1
ATOM 672 C CA . SER A 1 88 ? 17.096 12.766 -9.589 1.00 85.81 88 SER A CA 1
ATOM 673 C C . SER A 1 88 ? 15.690 12.361 -9.134 1.00 85.81 88 SER A C 1
ATOM 675 O O . SER A 1 88 ? 15.329 12.649 -7.997 1.00 85.81 88 SER A O 1
ATOM 677 N N . LYS A 1 89 ? 14.883 11.722 -9.995 1.00 90.44 89 LYS A N 1
ATOM 678 C CA . LYS A 1 89 ? 13.498 11.341 -9.690 1.00 90.44 89 LYS A CA 1
ATOM 679 C C . LYS A 1 89 ? 13.219 9.914 -10.149 1.00 90.44 89 LYS A C 1
ATOM 681 O O . LYS A 1 89 ? 13.347 9.566 -11.326 1.00 90.44 89 LYS A O 1
ATOM 686 N N . TYR A 1 90 ? 12.792 9.088 -9.209 1.00 92.00 90 TYR A N 1
ATOM 687 C CA . TYR A 1 90 ? 12.321 7.740 -9.477 1.00 92.00 90 TYR A CA 1
ATOM 688 C C . TYR A 1 90 ? 10.824 7.800 -9.763 1.00 92.00 90 TYR A C 1
ATOM 690 O O . TYR A 1 90 ? 10.105 8.531 -9.085 1.00 92.00 90 TYR A O 1
ATOM 698 N N . VAL A 1 91 ? 10.363 7.084 -10.788 1.00 94.12 91 VAL A N 1
ATOM 699 C CA . VAL A 1 91 ? 8.950 7.061 -11.178 1.00 94.12 91 VAL A CA 1
ATOM 700 C C . VAL A 1 91 ? 8.548 5.629 -11.489 1.00 94.12 91 VAL A C 1
ATOM 702 O O . VAL A 1 91 ? 9.248 4.947 -12.236 1.00 94.12 91 VAL A O 1
ATOM 705 N N . TRP A 1 92 ? 7.414 5.202 -10.956 1.00 94.06 92 TRP A N 1
ATOM 706 C CA . TRP A 1 92 ? 6.752 3.938 -11.254 1.00 94.06 92 TRP A CA 1
ATOM 707 C C . TRP A 1 92 ? 5.379 4.222 -11.823 1.00 94.06 92 TRP A C 1
ATOM 709 O O . TRP A 1 92 ? 4.756 5.227 -11.479 1.00 94.06 92 TRP A O 1
ATOM 719 N N . ARG A 1 93 ? 4.933 3.344 -12.716 1.00 93.88 93 ARG A N 1
ATOM 720 C CA . ARG A 1 93 ? 3.631 3.455 -13.359 1.00 93.88 93 ARG A CA 1
ATOM 721 C C . ARG A 1 93 ? 2.975 2.089 -13.378 1.00 93.88 93 ARG A C 1
ATOM 723 O O . ARG A 1 93 ? 3.556 1.137 -13.899 1.00 93.88 93 ARG A O 1
ATOM 730 N N . SER A 1 94 ? 1.756 2.017 -12.871 1.00 93.44 94 SER A N 1
ATOM 731 C CA . SER A 1 94 ? 0.958 0.800 -12.849 1.00 93.44 94 SER A CA 1
ATOM 732 C C . SER A 1 94 ? -0.498 1.085 -13.192 1.00 93.44 94 SER A C 1
ATOM 734 O O . SER A 1 94 ? -0.931 2.233 -13.295 1.00 93.44 94 SER A O 1
ATOM 736 N N . PHE A 1 95 ? -1.237 0.004 -13.411 1.00 93.69 95 PHE A N 1
ATOM 737 C CA . PHE A 1 95 ? -2.668 0.035 -13.654 1.00 93.69 95 PHE A CA 1
ATOM 738 C C . PHE A 1 95 ? -3.332 -0.970 -12.727 1.00 93.69 95 PHE A C 1
ATOM 740 O O . PHE A 1 95 ? -2.894 -2.124 -12.646 1.00 93.69 95 PHE A O 1
ATOM 747 N N . ILE A 1 96 ? -4.380 -0.526 -12.048 1.00 92.88 96 ILE A N 1
ATOM 748 C CA . ILE A 1 96 ? -5.203 -1.364 -11.182 1.00 92.88 96 ILE A CA 1
ATOM 749 C C . ILE A 1 96 ? -6.606 -1.469 -11.771 1.00 92.88 96 ILE A C 1
ATOM 751 O O . ILE A 1 96 ? -7.117 -0.522 -12.360 1.00 92.88 96 ILE A O 1
ATOM 755 N N . SER A 1 97 ? -7.229 -2.628 -11.628 1.00 92.94 97 SER A N 1
ATOM 756 C CA . SER A 1 97 ? -8.629 -2.864 -11.976 1.00 92.94 97 SER A CA 1
ATOM 757 C C . SER A 1 97 ? -9.196 -3.886 -11.001 1.00 92.94 97 SER A C 1
ATOM 759 O O . SER A 1 97 ? -8.440 -4.680 -10.434 1.00 92.94 97 SER A O 1
ATOM 761 N N . LEU A 1 98 ? -10.516 -3.896 -10.821 1.00 92.56 98 LEU A N 1
ATOM 762 C CA . LEU A 1 98 ? -11.169 -4.887 -9.961 1.00 92.56 98 LEU A CA 1
ATOM 763 C C . LEU A 1 98 ? -11.096 -6.305 -10.536 1.00 92.56 98 LEU A C 1
ATOM 765 O O . LEU A 1 98 ? -11.129 -7.268 -9.781 1.00 92.56 98 LEU A O 1
ATOM 769 N N . GLU A 1 99 ? -10.933 -6.439 -11.855 1.00 90.38 99 GLU A N 1
ATOM 770 C CA . GLU A 1 99 ? -10.689 -7.734 -12.499 1.00 90.38 99 GLU A CA 1
ATOM 771 C C . GLU A 1 99 ? -9.378 -8.361 -12.010 1.00 90.38 99 GLU A C 1
ATOM 773 O O . GLU A 1 99 ? -9.336 -9.547 -11.686 1.00 90.38 99 GLU A O 1
ATOM 778 N N . ARG A 1 100 ? -8.314 -7.552 -11.920 1.00 86.94 100 ARG A N 1
ATOM 779 C CA . ARG A 1 100 ? -6.996 -8.013 -11.476 1.00 86.94 100 ARG A CA 1
ATOM 780 C C . ARG A 1 100 ? -6.884 -8.081 -9.953 1.00 86.94 100 ARG A C 1
ATOM 782 O O . ARG A 1 100 ? -6.337 -9.040 -9.424 1.00 86.94 100 ARG A O 1
ATOM 789 N N . TYR A 1 101 ? -7.387 -7.066 -9.258 1.00 89.38 101 TYR A N 1
ATOM 790 C CA . TYR A 1 101 ? -7.269 -6.911 -7.809 1.00 89.38 101 TYR A CA 1
ATOM 791 C C . TYR A 1 101 ? -8.652 -6.995 -7.164 1.00 89.38 101 TYR A C 1
ATOM 793 O O . TYR A 1 101 ? -9.189 -6.006 -6.671 1.00 89.38 101 TYR A O 1
ATOM 801 N N . GLN A 1 102 ? -9.235 -8.195 -7.174 1.00 90.44 102 GLN A N 1
ATOM 802 C CA . GLN A 1 102 ? -10.612 -8.428 -6.720 1.00 90.44 102 GLN A CA 1
ATOM 803 C C . GLN A 1 102 ? -10.848 -8.020 -5.262 1.00 90.44 102 GLN A C 1
ATOM 805 O O . GLN A 1 102 ? -11.929 -7.537 -4.928 1.00 90.44 102 GLN A O 1
ATOM 810 N N . TRP A 1 103 ? -9.830 -8.144 -4.406 1.00 90.31 103 TRP A N 1
ATOM 811 C CA . TRP A 1 103 ? -9.902 -7.734 -3.003 1.00 90.31 103 TRP A CA 1
ATOM 812 C C . TRP A 1 103 ? -10.257 -6.252 -2.838 1.00 90.31 103 TRP A C 1
ATOM 814 O O . TRP A 1 103 ? -10.943 -5.917 -1.882 1.00 90.31 103 TRP A O 1
ATOM 824 N N . LEU A 1 104 ? -9.900 -5.373 -3.786 1.00 92.94 104 LEU A N 1
ATOM 825 C CA . LEU A 1 104 ? -10.258 -3.949 -3.731 1.00 92.94 104 LEU A CA 1
ATOM 826 C C . LEU A 1 104 ? -11.772 -3.724 -3.657 1.00 92.94 104 LEU A C 1
ATOM 828 O O . LEU A 1 104 ? -12.207 -2.765 -3.030 1.00 92.94 104 LEU A O 1
ATOM 832 N N . SER A 1 105 ? -12.579 -4.618 -4.240 1.00 94.00 105 SER A N 1
ATOM 833 C CA . SER A 1 105 ? -14.046 -4.518 -4.201 1.00 94.00 105 SER A CA 1
ATOM 834 C C . SER A 1 105 ? -14.631 -4.601 -2.785 1.00 94.00 105 SER A C 1
ATOM 836 O O . SER A 1 105 ? -15.764 -4.186 -2.562 1.00 94.00 105 SER A O 1
ATOM 838 N N . HIS A 1 106 ? -13.857 -5.100 -1.820 1.00 94.38 106 HIS A N 1
ATOM 839 C CA . HIS A 1 106 ? -14.241 -5.195 -0.417 1.00 94.38 106 HIS A CA 1
ATOM 840 C C . HIS A 1 106 ? -13.858 -3.960 0.409 1.00 94.38 106 HIS A C 1
ATOM 842 O O . HIS A 1 106 ? -14.060 -3.968 1.619 1.00 94.38 106 HIS A O 1
ATOM 848 N N . HIS A 1 107 ? -13.312 -2.909 -0.200 1.00 95.25 107 HIS A N 1
ATOM 849 C CA . HIS A 1 107 ? -13.090 -1.633 0.471 1.00 95.25 107 HIS A CA 1
ATOM 850 C C . HIS A 1 107 ? -13.988 -0.569 -0.157 1.00 95.25 107 HIS A C 1
ATOM 852 O O . HIS A 1 107 ? -13.619 0.107 -1.125 1.00 95.25 107 HIS A O 1
ATOM 858 N N . THR A 1 108 ? -15.203 -0.447 0.380 1.00 95.81 108 THR A N 1
ATOM 859 C CA . THR A 1 108 ? -16.189 0.520 -0.104 1.00 95.81 108 THR A CA 1
ATOM 860 C C . THR A 1 108 ? -16.540 1.563 0.946 1.00 95.81 108 THR A C 1
ATOM 862 O O . THR A 1 108 ? -16.547 1.308 2.148 1.00 95.81 108 THR A O 1
ATOM 865 N N . ILE A 1 109 ? -16.832 2.767 0.468 1.00 94.06 109 ILE A N 1
ATOM 866 C CA . ILE A 1 109 ? -17.337 3.885 1.258 1.00 94.06 109 ILE A CA 1
ATOM 867 C C . ILE A 1 109 ? -18.607 4.364 0.565 1.00 94.06 109 ILE A C 1
ATOM 869 O O . ILE A 1 109 ? -18.551 4.738 -0.607 1.00 94.06 109 ILE A O 1
ATOM 873 N N . ASN A 1 110 ? -19.745 4.333 1.261 1.00 92.75 110 ASN A N 1
ATOM 874 C CA . ASN A 1 110 ? -21.067 4.634 0.699 1.00 92.75 110 ASN A CA 1
ATOM 875 C C . ASN A 1 110 ? -21.301 3.892 -0.632 1.00 92.75 110 ASN A C 1
ATOM 877 O O . ASN A 1 110 ? -21.573 4.506 -1.665 1.00 92.75 110 ASN A O 1
ATOM 881 N N . ASP A 1 111 ? -21.074 2.573 -0.613 1.00 91.94 111 ASP A N 1
ATOM 882 C CA . ASP A 1 111 ? -21.175 1.649 -1.756 1.00 91.94 111 ASP A CA 1
ATOM 883 C C . ASP A 1 111 ? -20.261 1.961 -2.958 1.00 91.94 111 ASP A C 1
ATOM 885 O O . ASP A 1 111 ? -20.338 1.306 -3.998 1.00 91.94 111 ASP A O 1
ATOM 889 N N . THR A 1 112 ? -19.343 2.919 -2.823 1.00 95.19 112 THR A N 1
ATOM 890 C CA . THR A 1 112 ? -18.344 3.240 -3.846 1.00 95.19 112 THR A CA 1
ATOM 891 C C . THR A 1 112 ? -17.020 2.580 -3.499 1.00 95.19 112 THR A C 1
ATOM 893 O O . THR A 1 112 ? -16.520 2.746 -2.388 1.00 95.19 112 THR A O 1
ATOM 896 N N . VAL A 1 113 ? -16.415 1.860 -4.445 1.00 96.19 113 VAL A N 1
ATOM 897 C CA . VAL A 1 113 ? -15.094 1.253 -4.239 1.00 96.19 113 VAL A CA 1
ATOM 898 C C . VAL A 1 113 ? -14.021 2.341 -4.207 1.00 96.19 113 VAL A C 1
ATOM 900 O O .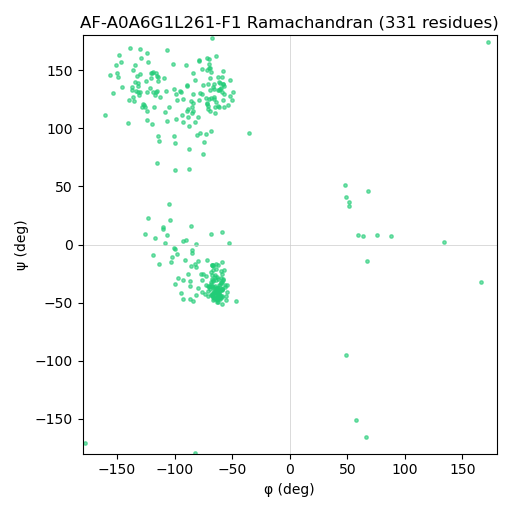 VAL A 1 113 ? -13.814 3.074 -5.182 1.00 96.19 113 VAL A O 1
ATOM 903 N N . VAL A 1 114 ? -13.324 2.435 -3.077 1.00 95.06 114 VAL A N 1
ATOM 904 C CA . VAL A 1 114 ? -12.264 3.418 -2.842 1.00 95.06 114 VAL A CA 1
ATOM 905 C C . VAL A 1 114 ? -10.950 2.677 -2.664 1.00 95.06 114 VAL A C 1
ATOM 907 O O . VAL A 1 114 ? -10.868 1.724 -1.900 1.00 95.06 114 VAL A O 1
ATOM 910 N N . PHE A 1 115 ? -9.906 3.121 -3.352 1.00 94.56 115 PHE A N 1
ATOM 911 C CA . PHE A 1 115 ? -8.566 2.589 -3.171 1.00 94.56 115 PHE A CA 1
ATOM 912 C C . PHE A 1 115 ? -8.056 2.925 -1.756 1.00 94.56 115 PHE A C 1
ATOM 914 O O . PHE A 1 115 ? -8.041 4.110 -1.399 1.00 94.56 115 PHE A O 1
ATOM 921 N N . PRO A 1 116 ? -7.629 1.932 -0.954 1.00 93.25 116 PRO A N 1
ATOM 922 C CA . PRO A 1 116 ? -7.240 2.166 0.434 1.00 93.25 116 PRO A CA 1
ATOM 923 C C . PRO A 1 116 ? -6.063 3.137 0.559 1.00 93.25 116 PRO A C 1
ATOM 925 O O . PRO A 1 116 ? -5.068 3.031 -0.163 1.00 93.25 116 PRO A O 1
ATOM 928 N N . GLY A 1 117 ? -6.119 4.042 1.540 1.00 90.50 117 GLY A N 1
ATOM 929 C CA . GLY A 1 117 ? -4.987 4.922 1.861 1.00 90.50 117 GLY A CA 1
ATOM 930 C C . GLY A 1 117 ? -3.740 4.130 2.279 1.00 90.50 117 GLY A C 1
ATOM 931 O O . GLY A 1 117 ? -2.621 4.474 1.898 1.00 90.50 117 GLY A O 1
ATOM 932 N N . ALA A 1 118 ? -3.940 3.005 2.970 1.00 92.06 118 ALA A N 1
ATOM 933 C CA . ALA A 1 118 ? -2.895 2.048 3.326 1.00 92.06 118 ALA A CA 1
ATOM 934 C C . ALA A 1 118 ? -2.170 1.451 2.105 1.00 92.06 118 ALA A C 1
ATOM 936 O O . ALA A 1 118 ? -0.960 1.201 2.144 1.00 92.06 118 ALA A O 1
ATOM 937 N N . ALA A 1 119 ? -2.868 1.285 0.977 1.00 92.25 119 ALA A N 1
ATOM 938 C CA . ALA A 1 119 ? -2.261 0.781 -0.249 1.00 92.25 119 ALA A CA 1
ATOM 939 C C . ALA A 1 119 ? -1.270 1.773 -0.863 1.00 92.25 119 ALA A C 1
ATOM 941 O O . ALA A 1 119 ? -0.226 1.363 -1.368 1.00 92.25 119 ALA A O 1
ATOM 942 N N . LEU A 1 120 ? -1.531 3.077 -0.735 1.00 92.00 120 LEU A N 1
ATOM 943 C CA . LEU A 1 120 ? -0.601 4.125 -1.164 1.00 92.00 120 LEU A CA 1
ATOM 944 C C . LEU A 1 120 ? 0.721 4.050 -0.382 1.00 92.00 120 LEU A C 1
ATOM 946 O O . LEU A 1 120 ? 1.791 4.147 -0.978 1.00 92.00 120 LEU A O 1
ATOM 950 N N . ILE A 1 121 ? 0.658 3.823 0.934 1.00 92.69 121 ILE A N 1
ATOM 951 C CA . ILE A 1 121 ? 1.848 3.663 1.789 1.00 92.69 121 ILE A CA 1
ATOM 952 C C . ILE A 1 121 ? 2.599 2.382 1.419 1.00 92.69 121 ILE A C 1
ATOM 954 O O . ILE A 1 121 ? 3.813 2.413 1.220 1.00 92.69 121 ILE A O 1
ATOM 958 N N . SER A 1 122 ? 1.874 1.278 1.233 1.00 91.50 122 SER A N 1
ATOM 959 C CA . SER A 1 122 ? 2.446 -0.015 0.835 1.00 91.50 122 SER A CA 1
ATOM 960 C C . SER A 1 122 ? 3.202 0.075 -0.499 1.00 91.50 122 SER A C 1
ATOM 962 O O . SER A 1 122 ? 4.292 -0.481 -0.639 1.00 91.50 122 SER A O 1
ATOM 964 N N . MET A 1 123 ? 2.694 0.855 -1.462 1.00 92.75 123 MET A N 1
ATOM 965 C CA . MET A 1 123 ? 3.401 1.139 -2.717 1.00 92.75 123 MET A CA 1
ATOM 966 C C . MET A 1 123 ? 4.713 1.903 -2.497 1.00 92.75 123 MET A C 1
ATOM 968 O O . MET A 1 123 ? 5.698 1.625 -3.180 1.00 92.75 123 MET A O 1
ATOM 972 N N . VAL A 1 124 ? 4.760 2.848 -1.552 1.00 93.19 124 VAL A N 1
ATOM 973 C CA . VAL A 1 124 ? 5.992 3.590 -1.232 1.00 93.19 124 VAL A CA 1
ATOM 974 C C . VAL A 1 124 ? 7.012 2.694 -0.524 1.00 93.19 124 VAL A C 1
ATOM 976 O O . VAL A 1 124 ? 8.189 2.740 -0.879 1.00 93.19 124 VAL A O 1
ATOM 979 N N . VAL A 1 125 ? 6.578 1.824 0.397 1.00 91.00 125 VAL A N 1
ATOM 980 C CA . VAL A 1 125 ? 7.442 0.791 1.011 1.00 91.00 125 VAL A CA 1
ATOM 981 C C . VAL A 1 125 ? 8.016 -0.143 -0.058 1.00 91.00 125 VAL A C 1
ATOM 983 O O . VAL A 1 125 ? 9.187 -0.509 -0.024 1.00 91.00 125 VAL A O 1
ATOM 986 N N . GLN A 1 126 ? 7.225 -0.511 -1.063 1.00 88.38 126 GLN A N 1
ATOM 987 C CA . GLN A 1 126 ? 7.723 -1.325 -2.168 1.00 88.38 126 GLN A CA 1
ATOM 988 C C . GLN A 1 126 ? 8.705 -0.558 -3.065 1.00 88.38 126 GLN A C 1
ATOM 990 O O . GLN A 1 126 ? 9.708 -1.112 -3.524 1.00 88.38 126 GLN A O 1
ATOM 995 N N . ALA A 1 127 ? 8.443 0.727 -3.301 1.00 90.31 127 ALA A N 1
ATOM 996 C CA . ALA A 1 127 ? 9.305 1.587 -4.100 1.00 90.31 127 ALA A CA 1
ATOM 997 C C . ALA A 1 127 ? 10.650 1.828 -3.408 1.00 90.31 127 ALA A C 1
ATOM 999 O O . ALA A 1 127 ? 11.687 1.852 -4.078 1.00 90.31 127 ALA A O 1
ATOM 1000 N N . SER A 1 128 ? 10.663 1.926 -2.075 1.00 89.06 128 SER A N 1
ATOM 1001 C CA . SER A 1 128 ? 11.886 2.151 -1.310 1.00 89.06 128 SER A CA 1
ATOM 1002 C C . SER A 1 128 ? 12.932 1.065 -1.525 1.00 89.06 128 SER A C 1
ATOM 1004 O O . SER A 1 128 ? 14.111 1.381 -1.700 1.00 89.06 128 SER A O 1
ATOM 1006 N N . ARG A 1 129 ? 12.513 -0.201 -1.634 1.00 85.88 129 ARG A N 1
ATOM 1007 C CA . ARG A 1 129 ? 13.424 -1.330 -1.897 1.00 85.88 129 ARG A CA 1
ATOM 1008 C C . ARG A 1 129 ? 14.120 -1.255 -3.251 1.00 85.88 129 ARG A C 1
ATOM 1010 O O . ARG A 1 129 ? 15.170 -1.860 -3.425 1.00 85.88 129 ARG A O 1
ATOM 1017 N N . GLN A 1 130 ? 13.566 -0.503 -4.199 1.00 84.81 130 GLN A N 1
ATOM 1018 C CA . GLN A 1 130 ? 14.180 -0.277 -5.509 1.00 84.81 130 GLN A CA 1
ATOM 1019 C C . GLN A 1 130 ? 15.082 0.970 -5.545 1.00 84.81 130 GLN A C 1
ATOM 1021 O O . GLN A 1 130 ? 15.827 1.148 -6.511 1.00 84.81 130 GLN A O 1
ATOM 1026 N N . ILE A 1 131 ? 15.002 1.846 -4.535 1.00 85.69 131 ILE A N 1
ATOM 1027 C CA . ILE A 1 131 ? 15.844 3.048 -4.401 1.00 85.69 131 ILE A CA 1
ATOM 1028 C C . ILE A 1 131 ? 17.064 2.765 -3.523 1.00 85.69 131 ILE A C 1
ATOM 1030 O O . ILE A 1 131 ? 18.159 3.246 -3.820 1.00 85.69 131 ILE A O 1
ATOM 1034 N N . VAL A 1 132 ? 16.876 2.028 -2.426 1.00 82.75 132 VAL A N 1
ATOM 1035 C CA . VAL A 1 132 ? 17.957 1.717 -1.489 1.00 82.75 132 VAL A CA 1
ATOM 1036 C C . VAL A 1 132 ? 18.997 0.829 -2.169 1.00 82.75 132 VAL A C 1
ATOM 1038 O O . VAL A 1 132 ? 18.674 -0.069 -2.944 1.00 82.75 132 VAL A O 1
ATOM 1041 N N . ALA A 1 133 ? 20.272 1.129 -1.910 1.00 72.25 133 ALA A N 1
ATOM 1042 C CA . ALA A 1 133 ? 21.383 0.422 -2.527 1.00 72.25 133 ALA A CA 1
ATOM 1043 C C . ALA A 1 133 ? 21.315 -1.087 -2.218 1.00 72.25 133 ALA A C 1
ATOM 1045 O O . ALA A 1 133 ? 21.058 -1.458 -1.068 1.00 72.25 133 ALA A O 1
ATOM 1046 N N . PRO A 1 134 ? 21.584 -1.955 -3.210 1.00 71.19 134 PRO A N 1
ATOM 1047 C CA . PRO A 1 134 ? 21.569 -3.398 -3.005 1.00 71.19 134 PRO A CA 1
ATOM 1048 C C . PRO A 1 134 ? 22.557 -3.800 -1.900 1.00 71.19 134 PRO A C 1
ATOM 1050 O O . PRO A 1 134 ? 23.671 -3.277 -1.839 1.00 71.19 134 PRO A O 1
ATOM 1053 N N . GLY A 1 135 ? 22.143 -4.731 -1.037 1.00 70.50 135 GLY A N 1
ATOM 1054 C CA . GLY A 1 135 ? 22.934 -5.202 0.108 1.00 70.50 135 GLY A CA 1
ATOM 1055 C C . GLY A 1 135 ? 22.753 -4.398 1.400 1.00 70.50 135 GLY A C 1
ATOM 1056 O O . GLY A 1 135 ? 23.480 -4.641 2.358 1.00 70.50 135 GLY A O 1
ATOM 1057 N N . ARG A 1 136 ? 21.810 -3.445 1.444 1.00 76.06 136 ARG A N 1
ATOM 1058 C CA . ARG A 1 136 ? 21.359 -2.809 2.688 1.00 76.06 136 ARG A CA 1
ATOM 1059 C C . ARG A 1 136 ? 19.955 -3.276 3.034 1.00 76.06 136 ARG A C 1
ATOM 1061 O O . ARG A 1 136 ? 19.002 -2.931 2.335 1.00 76.06 136 ARG A O 1
ATOM 1068 N N . ASP A 1 137 ? 19.834 -3.999 4.136 1.00 79.38 137 ASP A N 1
ATOM 1069 C CA . ASP A 1 137 ? 18.534 -4.387 4.666 1.00 79.38 137 ASP A CA 1
ATOM 1070 C C . ASP A 1 137 ? 17.923 -3.199 5.413 1.00 79.38 137 ASP A C 1
ATOM 1072 O O . ASP A 1 137 ? 18.549 -2.611 6.297 1.00 79.38 137 ASP A O 1
ATOM 1076 N N . ILE A 1 138 ? 16.711 -2.800 5.025 1.00 81.00 138 ILE A N 1
ATOM 1077 C CA . ILE A 1 138 ? 15.960 -1.757 5.735 1.00 81.00 138 ILE A CA 1
ATOM 1078 C C . ILE A 1 138 ? 15.208 -2.426 6.881 1.00 81.00 138 ILE A C 1
ATOM 1080 O O . ILE A 1 138 ? 14.417 -3.338 6.629 1.00 81.00 138 ILE A O 1
ATOM 1084 N N . LEU A 1 139 ? 15.452 -1.932 8.094 1.00 82.75 139 LEU A N 1
ATOM 1085 C CA . LEU A 1 139 ? 14.788 -2.349 9.326 1.00 82.75 139 LEU A CA 1
ATOM 1086 C C . LEU A 1 139 ? 13.453 -1.616 9.502 1.00 82.75 139 LEU A C 1
ATOM 1088 O O . LEU A 1 139 ? 12.424 -2.245 9.730 1.00 82.75 139 LEU A O 1
ATOM 1092 N N . THR A 1 140 ? 13.475 -0.292 9.330 1.00 86.19 140 THR A N 1
ATOM 1093 C CA . THR A 1 140 ? 12.310 0.571 9.563 1.00 86.19 140 THR A CA 1
ATOM 1094 C C . THR A 1 140 ? 12.114 1.547 8.409 1.00 86.19 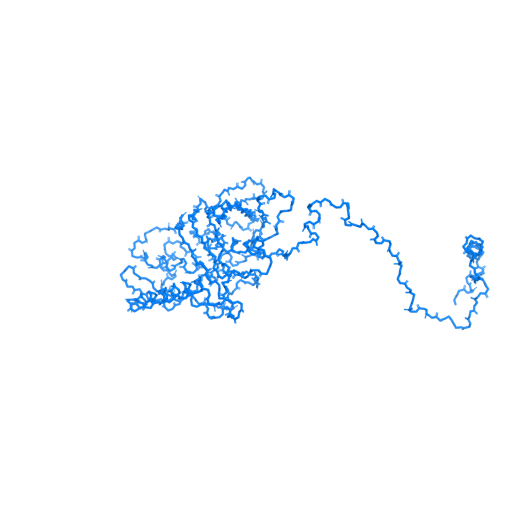140 THR A C 1
ATOM 1096 O O . THR A 1 140 ? 13.053 2.223 7.977 1.00 86.19 140 THR A O 1
ATOM 1099 N N . ASP A 1 141 ? 10.881 1.635 7.924 1.00 91.00 141 ASP A N 1
ATOM 1100 C CA . ASP A 1 141 ? 10.404 2.657 7.001 1.00 91.00 141 ASP A CA 1
ATOM 1101 C C . ASP A 1 141 ? 9.663 3.743 7.809 1.00 91.00 141 ASP A C 1
ATOM 1103 O O . ASP A 1 141 ? 8.561 3.516 8.308 1.00 91.00 141 ASP A O 1
ATOM 1107 N N . SER A 1 142 ? 10.267 4.927 7.951 1.00 92.75 142 SER A N 1
ATOM 1108 C CA . SER A 1 142 ? 9.646 6.083 8.612 1.00 92.75 142 SER A CA 1
ATOM 1109 C C . SER A 1 142 ? 8.987 6.993 7.576 1.00 92.75 142 SER A C 1
ATOM 1111 O O . SER A 1 142 ? 9.608 7.405 6.592 1.00 92.75 142 SER A O 1
ATOM 1113 N N . PHE A 1 143 ? 7.748 7.379 7.839 1.00 95.19 143 PHE A N 1
ATOM 1114 C CA . PHE A 1 143 ? 6.962 8.314 7.050 1.00 95.19 143 PHE A CA 1
ATOM 1115 C C . PHE A 1 143 ? 6.600 9.536 7.880 1.00 95.19 143 PHE A C 1
ATOM 1117 O O . PHE A 1 143 ? 6.382 9.427 9.087 1.00 95.19 143 PHE A O 1
ATOM 1124 N N . ARG A 1 144 ? 6.478 10.693 7.228 1.00 95.44 144 ARG A N 1
ATOM 1125 C CA . ARG A 1 144 ? 5.930 11.903 7.847 1.00 95.44 144 ARG A CA 1
ATOM 1126 C C . ARG A 1 144 ? 5.195 12.787 6.856 1.00 95.44 144 ARG A C 1
ATOM 1128 O O . ARG A 1 144 ? 5.392 12.670 5.644 1.00 95.44 144 ARG A O 1
ATOM 1135 N N . ASP A 1 145 ? 4.387 13.693 7.399 1.00 95.12 145 ASP A N 1
ATOM 1136 C CA . ASP A 1 145 ? 3.653 14.714 6.648 1.00 95.12 145 ASP A CA 1
ATOM 1137 C C . ASP A 1 145 ? 2.849 14.124 5.477 1.00 95.12 145 ASP A C 1
ATOM 1139 O O . ASP A 1 145 ? 2.748 14.723 4.400 1.00 95.12 145 ASP A O 1
ATOM 1143 N N . ILE A 1 146 ? 2.277 12.930 5.680 1.00 96.75 146 ILE A N 1
ATOM 1144 C CA . ILE A 1 146 ? 1.435 12.281 4.681 1.00 96.75 146 ILE A CA 1
ATOM 1145 C C . ILE A 1 146 ? 0.157 13.107 4.559 1.00 96.75 146 ILE A C 1
ATOM 1147 O O . ILE A 1 146 ? -0.525 13.366 5.549 1.00 96.75 146 ILE A O 1
ATOM 1151 N N . ARG A 1 147 ? -0.184 13.512 3.339 1.00 96.88 147 ARG A N 1
ATOM 1152 C CA . ARG A 1 147 ? -1.422 14.217 3.006 1.00 96.88 147 ARG A CA 1
ATOM 1153 C C . ARG A 1 147 ? -2.119 13.494 1.872 1.00 96.88 147 ARG A C 1
ATOM 1155 O O . ARG A 1 147 ? -1.561 13.375 0.782 1.00 96.88 147 ARG A O 1
ATOM 1162 N N . ILE A 1 148 ? -3.341 13.053 2.130 1.00 94.62 148 ILE A N 1
ATOM 1163 C CA . ILE A 1 148 ? -4.243 12.474 1.143 1.00 94.62 148 ILE A CA 1
ATOM 1164 C C . ILE A 1 148 ? -5.102 13.623 0.616 1.00 94.62 148 ILE A C 1
ATOM 1166 O O . ILE A 1 148 ? -5.971 14.149 1.306 1.00 94.62 148 ILE A O 1
ATOM 1170 N N . HIS A 1 149 ? -4.806 14.057 -0.608 1.00 94.69 149 HIS A N 1
ATOM 1171 C CA . HIS A 1 149 ? -5.466 15.200 -1.246 1.00 94.69 149 HIS A CA 1
ATOM 1172 C C . HIS A 1 149 ? -6.818 14.812 -1.828 1.00 94.69 149 HIS A C 1
ATOM 1174 O O . HIS A 1 149 ? -7.762 15.599 -1.795 1.00 94.69 149 HIS A O 1
ATOM 1180 N N . LYS A 1 150 ? -6.904 13.603 -2.392 1.00 93.56 150 LYS A N 1
ATOM 1181 C CA . LYS A 1 150 ? -8.120 13.102 -3.022 1.00 93.56 150 LYS A CA 1
ATOM 1182 C C . LYS A 1 150 ? -8.169 11.581 -2.979 1.00 93.56 150 LYS A C 1
ATOM 1184 O O . LYS A 1 150 ? -7.219 10.908 -3.379 1.00 93.56 150 LYS A O 1
ATOM 1189 N N . ALA A 1 151 ? -9.306 11.055 -2.529 1.00 91.81 151 ALA A N 1
ATOM 1190 C CA . ALA A 1 151 ? -9.583 9.628 -2.560 1.00 91.81 151 ALA A CA 1
ATOM 1191 C C . ALA A 1 151 ? -9.587 9.115 -4.007 1.00 91.81 151 ALA A C 1
ATOM 1193 O O . ALA A 1 151 ? -10.194 9.715 -4.900 1.00 91.81 151 ALA A O 1
ATOM 1194 N N . THR A 1 152 ? -8.900 7.999 -4.234 1.00 94.19 152 THR A N 1
ATOM 1195 C CA . THR A 1 152 ? -8.835 7.362 -5.549 1.00 94.19 152 THR A CA 1
ATOM 1196 C C . THR A 1 152 ? -9.988 6.377 -5.672 1.00 94.19 152 THR A C 1
ATOM 1198 O O . THR A 1 152 ? -10.045 5.401 -4.935 1.00 94.19 152 THR A O 1
ATOM 1201 N N . LEU A 1 153 ? -10.921 6.640 -6.583 1.00 95.00 153 LEU A N 1
ATOM 1202 C CA . LEU A 1 153 ? -12.037 5.734 -6.861 1.00 95.00 153 LEU A CA 1
ATOM 1203 C C . LEU A 1 153 ? -11.582 4.636 -7.821 1.00 95.00 153 LEU A C 1
ATOM 1205 O O . LEU A 1 153 ? -10.831 4.927 -8.753 1.00 95.00 153 LEU A O 1
ATOM 1209 N N . VAL A 1 154 ? -12.056 3.407 -7.613 1.00 95.19 154 VAL A N 1
ATOM 1210 C CA . VAL A 1 154 ? -11.759 2.267 -8.494 1.00 95.19 154 VAL A CA 1
ATOM 1211 C C . VAL A 1 154 ? -13.052 1.815 -9.177 1.00 95.19 154 VAL A C 1
ATOM 1213 O O . VAL A 1 154 ? -13.813 1.045 -8.597 1.00 95.19 154 VAL A O 1
ATOM 1216 N N . PRO A 1 155 ? -13.353 2.321 -10.383 1.00 93.94 155 PRO A N 1
ATOM 1217 C CA . PRO A 1 155 ? -14.542 1.915 -11.123 1.00 93.94 155 PRO A CA 1
ATOM 1218 C C . PRO A 1 155 ? -14.427 0.469 -11.630 1.00 93.94 155 PRO A C 1
ATOM 1220 O O . PRO A 1 155 ? -13.333 -0.077 -11.777 1.00 93.94 155 PRO A O 1
ATOM 1223 N N . ASN A 1 156 ? -15.573 -0.141 -11.940 1.00 90.00 156 ASN A N 1
ATOM 1224 C CA . ASN A 1 156 ? -15.636 -1.522 -12.430 1.00 90.00 156 ASN A CA 1
ATOM 1225 C C . ASN A 1 156 ? -15.127 -1.664 -13.875 1.00 90.00 156 ASN A C 1
ATOM 1227 O O . ASN A 1 156 ? -14.515 -2.674 -14.212 1.00 90.00 156 ASN A O 1
ATOM 1231 N N . ASP A 1 157 ? -15.377 -0.655 -14.714 1.00 89.62 157 ASP A N 1
ATOM 1232 C CA . ASP A 1 157 ? -15.282 -0.788 -16.174 1.00 89.62 157 ASP A CA 1
ATOM 1233 C C . ASP A 1 157 ? -14.003 -0.186 -16.776 1.00 89.62 157 ASP A C 1
ATOM 1235 O O . ASP A 1 157 ? -13.716 -0.389 -17.957 1.00 89.62 157 ASP A O 1
ATOM 1239 N N . GLU A 1 158 ? -13.228 0.571 -15.994 1.00 91.50 158 GLU A N 1
ATOM 1240 C CA . GLU A 1 158 ? -11.976 1.173 -16.455 1.00 91.50 158 GLU A CA 1
ATOM 1241 C C . GLU A 1 158 ? -10.834 0.933 -15.458 1.00 91.50 158 GLU A C 1
ATOM 1243 O O . GLU A 1 158 ? -11.031 1.034 -14.245 1.00 91.50 158 GLU A O 1
ATOM 1248 N N . PRO A 1 159 ? -9.616 0.622 -15.937 1.00 94.38 159 PRO A N 1
ATOM 1249 C CA . PRO A 1 159 ? -8.463 0.562 -15.058 1.00 94.38 159 PRO A CA 1
ATOM 1250 C C . PRO A 1 159 ? -8.111 1.965 -14.557 1.00 94.38 159 PRO A C 1
ATOM 1252 O O . PRO A 1 159 ? -8.257 2.949 -15.279 1.00 94.38 159 PRO A O 1
ATOM 1255 N N . VAL A 1 160 ? -7.573 2.051 -13.346 1.00 95.69 160 VAL A N 1
ATOM 1256 C CA . VAL A 1 160 ? -7.015 3.280 -12.781 1.00 95.69 160 VAL A CA 1
ATOM 1257 C C . VAL A 1 160 ? -5.508 3.257 -12.972 1.00 95.69 160 VAL A C 1
ATOM 1259 O O . VAL A 1 160 ? -4.828 2.318 -12.557 1.00 95.69 160 VAL A O 1
ATOM 1262 N N . GLU A 1 161 ? -4.981 4.293 -13.609 1.00 96.44 161 GLU A N 1
ATOM 1263 C CA . GLU A 1 161 ? -3.552 4.548 -13.691 1.00 96.44 161 GLU A CA 1
ATOM 1264 C C . GLU A 1 161 ? -3.047 5.108 -12.362 1.00 96.44 161 GLU A C 1
ATOM 1266 O O . GLU A 1 161 ? -3.587 6.093 -11.855 1.00 96.44 161 GLU A O 1
ATOM 1271 N N . LEU A 1 162 ? -1.980 4.507 -11.839 1.00 96.31 162 LEU A N 1
ATOM 1272 C CA . LEU A 1 162 ? -1.249 4.990 -10.677 1.00 96.31 162 LEU A CA 1
ATOM 1273 C C . LEU A 1 162 ? 0.177 5.352 -11.087 1.00 96.31 162 LEU A C 1
ATOM 1275 O O . LEU A 1 162 ? 0.874 4.568 -11.737 1.00 96.31 162 LEU A O 1
ATOM 1279 N N . ILE A 1 163 ? 0.628 6.537 -10.682 1.00 96.38 163 ILE A N 1
ATOM 1280 C CA . ILE A 1 163 ? 2.003 6.995 -10.881 1.00 96.38 163 ILE A CA 1
ATOM 1281 C C . ILE A 1 163 ? 2.580 7.360 -9.523 1.00 96.38 163 ILE A C 1
ATOM 1283 O O . ILE A 1 163 ? 2.147 8.322 -8.890 1.00 96.38 163 ILE A O 1
ATOM 1287 N N . VAL A 1 164 ? 3.591 6.613 -9.094 1.00 96.50 164 VAL A N 1
ATOM 1288 C CA . VAL A 1 164 ? 4.345 6.911 -7.875 1.00 96.50 164 VAL A CA 1
ATOM 1289 C C . VAL A 1 164 ? 5.637 7.571 -8.279 1.00 96.50 164 VAL A C 1
ATOM 1291 O O . VAL A 1 164 ? 6.329 7.097 -9.178 1.00 96.50 164 VAL A O 1
ATOM 1294 N N . SER A 1 165 ? 5.994 8.655 -7.608 1.00 95.94 165 SER A N 1
ATOM 1295 C CA . SER A 1 165 ? 7.284 9.275 -7.822 1.00 95.94 165 SER A CA 1
ATOM 1296 C C . SER A 1 165 ? 7.970 9.630 -6.522 1.00 95.94 165 SER A C 1
ATOM 1298 O O . SER A 1 165 ? 7.325 10.080 -5.585 1.00 95.94 165 SER A O 1
ATOM 1300 N N . MET A 1 166 ? 9.281 9.416 -6.474 1.00 95.56 166 MET A N 1
ATOM 1301 C CA . MET A 1 166 ? 10.109 9.648 -5.296 1.00 95.56 166 MET A CA 1
ATOM 1302 C C . MET A 1 166 ? 11.330 10.469 -5.689 1.00 95.56 166 MET A C 1
ATOM 1304 O O . MET A 1 166 ? 12.032 10.147 -6.651 1.00 95.56 166 MET A O 1
ATOM 1308 N N . THR A 1 167 ? 11.567 11.547 -4.951 1.00 94.25 167 THR A N 1
ATOM 1309 C CA . THR A 1 167 ? 12.642 12.509 -5.212 1.00 94.25 167 THR A CA 1
ATOM 1310 C C . THR A 1 167 ? 13.504 12.621 -3.957 1.00 94.25 167 THR A C 1
ATOM 1312 O O . THR A 1 167 ? 13.042 13.185 -2.961 1.00 94.25 167 THR A O 1
ATOM 1315 N N . PRO A 1 168 ? 14.728 12.058 -3.955 1.00 91.50 168 PRO A N 1
ATOM 1316 C CA . PRO A 1 168 ? 15.634 12.180 -2.818 1.00 91.50 168 PRO A CA 1
ATOM 1317 C C . PRO A 1 168 ? 15.975 13.648 -2.548 1.00 91.50 168 PRO A C 1
ATOM 1319 O O . PRO A 1 168 ? 16.307 14.388 -3.478 1.00 91.50 168 PRO A O 1
ATOM 1322 N N . GLN A 1 169 ? 15.918 14.073 -1.286 1.00 86.62 169 GLN A N 1
ATOM 1323 C CA . GLN A 1 169 ? 16.294 15.426 -0.876 1.00 86.62 169 GLN A CA 1
ATOM 1324 C C . GLN A 1 169 ? 17.636 15.440 -0.130 1.00 86.62 169 GLN A C 1
ATOM 1326 O O . GLN A 1 169 ? 18.147 14.413 0.312 1.00 86.62 169 GLN A O 1
ATOM 1331 N N . GLN A 1 170 ? 18.211 16.632 0.062 1.00 73.12 170 GLN A N 1
ATOM 1332 C CA . GLN A 1 170 ? 19.527 16.788 0.700 1.00 73.12 170 GLN A CA 1
ATOM 1333 C C . GLN A 1 170 ? 19.565 16.400 2.194 1.00 73.12 170 GLN A C 1
ATOM 1335 O O . GLN A 1 170 ? 20.643 16.180 2.733 1.00 73.12 170 GLN A O 1
ATOM 1340 N N . ARG A 1 171 ? 18.414 16.306 2.879 1.00 64.19 171 ARG A N 1
ATOM 1341 C CA . ARG A 1 171 ? 18.312 16.090 4.339 1.00 64.19 171 ARG A CA 1
ATOM 1342 C C . ARG A 1 171 ? 17.910 14.664 4.734 1.00 64.19 171 ARG A C 1
ATOM 1344 O O . ARG A 1 171 ? 17.194 14.494 5.715 1.00 64.19 171 A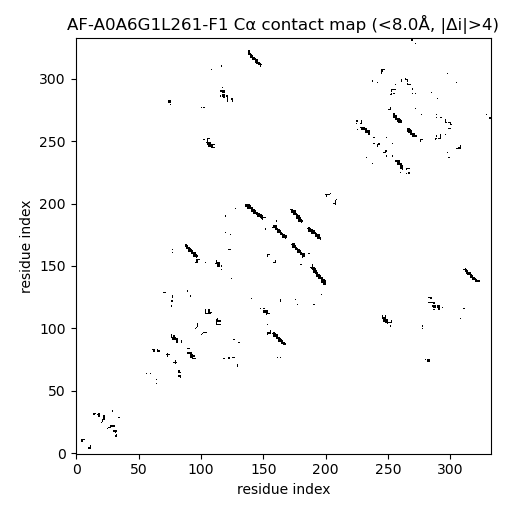RG A O 1
ATOM 1351 N N . SER A 1 172 ? 18.337 13.643 3.990 1.00 81.94 172 SER A N 1
ATOM 1352 C CA . SER A 1 172 ? 18.024 12.207 4.201 1.00 81.94 172 SER A CA 1
ATOM 1353 C C . SER A 1 172 ? 16.565 11.770 3.997 1.00 81.94 172 SER A C 1
ATOM 1355 O O . SER A 1 172 ? 16.315 10.578 3.845 1.00 81.94 172 SER A O 1
ATOM 1357 N N . TRP A 1 173 ? 15.617 12.705 3.934 1.00 92.06 173 TRP A N 1
ATOM 1358 C CA . TRP A 1 173 ? 14.234 12.428 3.553 1.00 92.06 173 TRP A CA 1
ATOM 1359 C C . TRP A 1 173 ? 14.073 12.416 2.034 1.00 92.06 173 TRP A C 1
ATOM 1361 O O . TRP A 1 173 ? 14.749 13.137 1.298 1.00 92.06 173 TRP A O 1
ATOM 1371 N N . THR A 1 174 ? 13.154 11.587 1.563 1.00 94.69 174 THR A N 1
ATOM 1372 C CA . THR A 1 174 ? 12.755 11.487 0.163 1.00 94.69 174 THR A CA 1
ATOM 1373 C C . THR A 1 174 ? 11.289 11.867 0.074 1.00 94.69 174 THR A C 1
ATOM 1375 O O . THR A 1 174 ? 10.441 11.207 0.671 1.00 94.69 174 THR A O 1
ATOM 1378 N N . SER A 1 175 ? 10.973 12.926 -0.669 1.00 96.25 175 SER A N 1
ATOM 1379 C CA . SER A 1 175 ? 9.576 13.288 -0.909 1.00 96.25 175 SER A CA 1
ATOM 1380 C C . SER A 1 175 ? 8.967 12.344 -1.928 1.00 96.25 175 SER A C 1
ATOM 1382 O O . SER A 1 175 ? 9.594 12.065 -2.959 1.00 96.25 175 SER A O 1
ATOM 1384 N N . PHE A 1 176 ? 7.740 11.913 -1.672 1.00 96.94 176 PHE A N 1
ATOM 1385 C CA . PHE A 1 176 ? 6.970 11.099 -2.590 1.00 96.94 176 PHE A CA 1
ATOM 1386 C C . PHE A 1 176 ? 5.660 11.784 -2.989 1.00 96.94 176 PHE A C 1
ATOM 1388 O O . PHE A 1 176 ? 5.042 12.512 -2.211 1.00 96.94 176 PHE A O 1
ATOM 1395 N N . GLU A 1 177 ? 5.237 11.524 -4.220 1.00 97.50 177 GLU A N 1
ATOM 1396 C CA . GLU A 1 177 ? 3.960 11.957 -4.783 1.00 97.50 177 GLU A CA 1
ATOM 1397 C C . GLU A 1 177 ? 3.302 10.750 -5.448 1.00 97.50 177 GLU A C 1
ATOM 1399 O O . GLU A 1 177 ? 3.943 10.062 -6.249 1.00 97.50 177 GLU A O 1
ATOM 1404 N N . LEU A 1 178 ? 2.028 10.518 -5.147 1.00 97.31 178 LEU A N 1
ATOM 1405 C CA . LEU A 1 178 ? 1.190 9.532 -5.814 1.00 97.31 178 LEU A CA 1
ATOM 1406 C C . LEU A 1 178 ? 0.110 10.253 -6.601 1.00 97.31 178 LEU A C 1
ATOM 1408 O O . LEU A 1 178 ? -0.639 11.069 -6.062 1.00 97.31 178 LEU A O 1
ATOM 1412 N N . TRP A 1 179 ? 0.029 9.915 -7.875 1.00 97.62 179 TRP A N 1
ATOM 1413 C CA . TRP A 1 179 ? -0.960 10.421 -8.805 1.00 97.62 179 TRP A CA 1
ATOM 1414 C C . TRP A 1 179 ? -1.862 9.278 -9.238 1.00 97.62 179 TRP A C 1
ATOM 1416 O O . TRP A 1 179 ? -1.381 8.167 -9.464 1.00 97.62 179 TRP A O 1
ATOM 1426 N N . ALA A 1 180 ? -3.151 9.561 -9.370 1.00 97.25 180 ALA A N 1
ATOM 1427 C CA . ALA A 1 180 ? -4.145 8.581 -9.771 1.00 97.25 180 ALA A CA 1
ATOM 1428 C C . ALA A 1 180 ? -5.102 9.162 -10.814 1.00 97.25 180 ALA A C 1
ATOM 1430 O O . ALA A 1 180 ? -5.393 10.361 -10.822 1.00 97.25 180 ALA A O 1
ATOM 1431 N N . GLY A 1 181 ? -5.631 8.330 -11.702 1.00 95.44 181 GLY A N 1
ATOM 1432 C CA . GLY A 1 181 ? -6.660 8.769 -12.640 1.00 95.44 181 GLY A CA 1
ATOM 1433 C C . GLY A 1 181 ? -7.006 7.740 -13.701 1.00 95.44 181 GLY A C 1
ATOM 1434 O O . GLY A 1 181 ? -6.373 6.697 -13.807 1.00 95.44 181 GLY A O 1
ATOM 1435 N N . SER A 1 182 ? -8.018 8.053 -14.506 1.00 94.06 182 SER A N 1
ATOM 1436 C CA . SER A 1 182 ? -8.314 7.273 -15.711 1.00 94.06 182 SER A CA 1
ATOM 1437 C C . SER A 1 182 ? -7.160 7.436 -16.716 1.00 94.06 182 SER A C 1
ATOM 1439 O O . SER A 1 182 ? -6.744 8.576 -16.946 1.00 94.06 182 SER A O 1
ATOM 1441 N N . PRO A 1 183 ? -6.674 6.358 -17.361 1.00 91.44 183 PRO A N 1
ATOM 1442 C CA . PRO A 1 183 ? -5.570 6.400 -18.326 1.00 91.44 183 PRO A CA 1
ATOM 1443 C C . PRO A 1 183 ? -5.794 7.346 -19.510 1.00 91.44 183 PRO A C 1
ATOM 1445 O O . PRO A 1 183 ? -4.846 7.762 -20.173 1.00 91.44 183 PRO A O 1
ATOM 1448 N N . ALA A 1 184 ? -7.056 7.665 -19.812 1.00 91.12 184 ALA A N 1
ATOM 1449 C CA . ALA A 1 184 ? -7.431 8.569 -20.896 1.00 91.12 184 ALA A CA 1
ATOM 1450 C C . ALA A 1 184 ? -7.411 10.056 -20.491 1.00 91.12 184 ALA A C 1
ATOM 1452 O O . ALA A 1 184 ? -7.615 10.926 -21.338 1.00 91.12 184 ALA A O 1
ATOM 1453 N N . LYS A 1 185 ? -7.221 10.367 -19.205 1.00 91.56 185 LYS A N 1
ATOM 1454 C CA . LYS A 1 185 ? -7.321 11.720 -18.643 1.00 91.56 185 LYS A CA 1
ATOM 1455 C C . LYS A 1 185 ? -6.033 12.095 -17.919 1.00 91.56 185 LYS A C 1
ATOM 1457 O O . LYS A 1 185 ? -5.209 11.252 -17.586 1.00 91.56 185 LYS A O 1
ATOM 1462 N N . GLN A 1 186 ? -5.868 13.386 -17.645 1.00 91.94 186 GLN A N 1
ATOM 1463 C CA . GLN A 1 186 ? -4.780 13.838 -16.786 1.00 91.94 186 GLN A CA 1
ATOM 1464 C C . GLN A 1 186 ? -4.997 13.301 -15.359 1.00 91.94 186 GLN A C 1
ATOM 1466 O O . GLN A 1 186 ? -6.085 13.506 -14.805 1.00 91.94 186 GLN A O 1
ATOM 1471 N N . PRO A 1 187 ? -4.004 12.621 -14.756 1.00 95.38 187 PRO A N 1
ATOM 1472 C CA . PRO A 1 187 ? -4.136 12.130 -13.396 1.00 95.38 187 PRO A CA 1
ATOM 1473 C C . PRO A 1 187 ? -4.139 13.302 -12.412 1.00 95.38 187 PRO A C 1
ATOM 1475 O O . PRO A 1 187 ? -3.559 14.362 -12.662 1.00 95.38 187 PRO A O 1
ATOM 1478 N N . HIS A 1 188 ? -4.793 13.104 -11.277 1.00 95.38 188 HIS A N 1
ATOM 1479 C CA . HIS A 1 188 ? -4.812 14.056 -10.177 1.00 95.38 188 HIS A CA 1
ATOM 1480 C C . HIS A 1 188 ? -3.841 13.612 -9.083 1.00 95.38 188 HIS A C 1
ATOM 1482 O O . HIS A 1 188 ? -3.533 12.427 -8.956 1.00 95.38 188 HIS A O 1
ATOM 1488 N N . LEU A 1 189 ? -3.368 14.566 -8.283 1.00 97.25 189 LEU A N 1
ATOM 1489 C CA . LEU A 1 189 ? -2.532 14.277 -7.124 1.00 97.25 189 LEU A CA 1
ATOM 1490 C C . LEU A 1 189 ? -3.397 13.619 -6.042 1.00 97.25 189 LEU A C 1
ATOM 1492 O O . LEU A 1 189 ? -4.341 14.234 -5.550 1.00 97.25 189 LEU A O 1
ATOM 1496 N N . ALA A 1 190 ? -3.090 12.369 -5.705 1.00 96.38 190 ALA A N 1
ATOM 1497 C CA . ALA A 1 190 ? -3.844 11.581 -4.737 1.00 96.38 190 ALA A CA 1
ATOM 1498 C C . ALA A 1 190 ? -3.244 11.722 -3.334 1.00 96.38 190 ALA A C 1
ATOM 1500 O O . ALA A 1 190 ? -3.960 11.986 -2.370 1.00 96.38 190 ALA A O 1
ATOM 1501 N N . CYS A 1 191 ? -1.917 11.596 -3.220 1.00 97.31 191 CYS A N 1
ATOM 1502 C CA . CYS A 1 191 ? -1.216 11.623 -1.940 1.00 97.31 191 CYS A CA 1
ATOM 1503 C C . CYS A 1 191 ? 0.203 12.190 -2.070 1.00 97.31 191 CYS A C 1
ATOM 1505 O O . CYS A 1 191 ? 0.865 12.024 -3.094 1.00 97.31 191 CYS A O 1
ATOM 1507 N N . THR A 1 192 ? 0.671 12.857 -1.021 1.00 97.69 192 THR A N 1
ATOM 1508 C CA . THR A 1 192 ? 2.053 13.332 -0.878 1.00 97.69 192 THR A CA 1
ATOM 1509 C C . THR A 1 192 ? 2.575 13.009 0.505 1.00 97.69 192 THR A C 1
ATOM 1511 O O . THR A 1 192 ? 1.792 12.989 1.447 1.00 97.69 192 THR A O 1
ATOM 1514 N N . GLY A 1 193 ? 3.884 12.882 0.655 1.00 96.88 193 GLY A N 1
ATOM 1515 C CA . GLY A 1 193 ? 4.511 12.821 1.968 1.00 96.88 193 GLY A CA 1
ATOM 1516 C C . GLY A 1 193 ? 6.020 12.727 1.862 1.00 96.88 193 GLY A C 1
ATOM 1517 O O . GLY A 1 193 ? 6.600 12.859 0.779 1.00 96.88 193 GLY A O 1
ATOM 1518 N N . GLU A 1 194 ? 6.660 12.484 2.995 1.00 96.38 194 GLU A N 1
ATOM 1519 C CA . GLU A 1 194 ? 8.088 12.219 3.055 1.00 96.38 194 GLU A CA 1
ATOM 1520 C C . GLU A 1 194 ? 8.349 10.844 3.653 1.00 96.38 194 GLU A C 1
ATOM 1522 O O . GLU A 1 194 ? 7.660 10.395 4.566 1.00 96.38 194 GLU A O 1
ATOM 1527 N N . TRP A 1 195 ? 9.362 10.179 3.113 1.00 95.44 195 TRP A N 1
ATOM 1528 C CA . TRP A 1 195 ? 9.778 8.849 3.519 1.00 95.44 195 TRP A CA 1
ATOM 1529 C C . TRP A 1 195 ? 11.287 8.810 3.774 1.00 95.44 195 TRP A C 1
ATOM 1531 O O . TRP A 1 195 ? 12.068 9.496 3.101 1.00 95.44 195 TRP A O 1
ATOM 1541 N N . ARG A 1 196 ? 11.699 7.988 4.738 1.00 93.19 196 ARG A N 1
ATOM 1542 C CA . ARG A 1 196 ? 13.094 7.703 5.064 1.00 93.19 196 ARG A CA 1
ATOM 1543 C C . ARG A 1 196 ? 13.238 6.252 5.522 1.00 93.19 196 ARG A C 1
ATOM 1545 O O . ARG A 1 196 ? 12.487 5.794 6.372 1.00 93.19 196 ARG A O 1
ATOM 1552 N N . SER A 1 197 ? 14.258 5.566 5.016 1.00 89.31 197 SER A N 1
ATOM 1553 C CA . SER A 1 197 ? 14.681 4.252 5.513 1.00 89.31 197 SER A CA 1
ATOM 1554 C C . SER A 1 197 ? 15.710 4.365 6.632 1.00 89.31 197 SER A C 1
ATOM 1556 O O . SER A 1 197 ? 16.713 5.068 6.463 1.00 89.31 197 SER A O 1
ATOM 1558 N N . THR A 1 198 ? 15.556 3.551 7.670 1.00 86.06 198 THR A N 1
ATOM 1559 C CA . THR A 1 198 ? 16.619 3.198 8.619 1.00 86.06 198 THR A CA 1
ATOM 1560 C C . THR A 1 198 ? 17.094 1.778 8.311 1.00 86.06 198 THR A C 1
ATOM 1562 O O . THR A 1 198 ? 16.312 0.828 8.337 1.00 86.06 198 THR A O 1
ATOM 1565 N N . CYS A 1 199 ? 18.369 1.629 7.946 1.00 83.75 199 CYS A N 1
ATOM 1566 C CA . CYS A 1 199 ? 18.965 0.320 7.654 1.00 83.75 199 CYS A CA 1
ATOM 1567 C C . CYS A 1 199 ? 19.313 -0.430 8.943 1.00 83.75 199 CYS A C 1
ATOM 1569 O O . CYS A 1 199 ? 19.513 0.208 9.977 1.00 83.75 199 CYS A O 1
ATOM 1571 N N . VAL A 1 200 ? 19.421 -1.759 8.859 1.00 80.12 200 VAL A N 1
ATOM 1572 C CA . VAL A 1 200 ? 19.895 -2.599 9.964 1.00 80.12 200 VAL A CA 1
ATOM 1573 C C . VAL A 1 200 ? 21.253 -2.064 10.438 1.00 80.12 200 VAL A C 1
ATOM 1575 O O . VAL A 1 200 ? 22.182 -1.966 9.627 1.00 80.12 200 VAL A O 1
ATOM 1578 N N . PRO A 1 201 ? 21.364 -1.655 11.711 1.00 78.81 201 PRO A N 1
ATOM 1579 C CA . PRO A 1 201 ? 22.617 -1.169 12.257 1.00 78.81 201 PRO A CA 1
ATOM 1580 C C . PRO A 1 201 ? 23.624 -2.310 12.442 1.00 78.81 201 PRO A C 1
ATOM 1582 O O . PRO A 1 201 ? 23.255 -3.480 12.528 1.00 78.81 201 PRO A O 1
ATOM 1585 N N . GLU A 1 202 ? 24.908 -1.968 12.550 1.00 78.88 202 GLU A N 1
ATOM 1586 C CA . GLU A 1 202 ? 25.914 -2.938 12.987 1.00 78.88 202 GLU A CA 1
ATOM 1587 C C . GLU A 1 202 ? 25.599 -3.417 14.421 1.00 78.88 202 GLU A C 1
ATOM 1589 O O . GLU A 1 202 ? 25.128 -2.604 15.238 1.00 78.88 202 GLU A O 1
ATOM 1594 N N . PRO A 1 203 ? 25.857 -4.705 14.742 1.00 74.81 203 PRO A N 1
ATOM 1595 C CA . PRO A 1 203 ? 25.713 -5.223 16.100 1.00 74.81 203 PRO A CA 1
ATOM 1596 C C . PRO A 1 203 ? 26.478 -4.349 17.099 1.00 74.81 203 PRO A C 1
ATOM 1598 O O . PRO A 1 203 ? 27.560 -3.855 16.787 1.00 74.81 203 PRO A O 1
ATOM 1601 N N . ASP A 1 204 ? 25.902 -4.139 18.282 1.00 76.94 204 ASP A N 1
ATOM 1602 C CA . ASP A 1 204 ? 26.466 -3.331 19.377 1.00 76.94 204 ASP A CA 1
ATOM 1603 C C . ASP A 1 204 ? 26.653 -1.828 19.092 1.00 76.94 204 ASP A C 1
ATOM 1605 O O . ASP A 1 204 ? 27.205 -1.099 19.920 1.00 76.94 204 ASP A O 1
ATOM 1609 N N . SER A 1 205 ? 26.164 -1.317 17.958 1.00 82.00 205 SER A N 1
ATOM 1610 C CA . SER A 1 205 ? 26.163 0.125 17.707 1.00 82.00 205 SER A CA 1
ATOM 1611 C C . SER A 1 205 ? 25.154 0.865 18.597 1.00 82.00 205 SER A C 1
ATOM 1613 O O . SER A 1 205 ? 24.131 0.319 19.012 1.00 82.00 205 SER A O 1
ATOM 1615 N N . HIS A 1 206 ? 25.407 2.154 18.842 1.00 79.00 206 HIS A N 1
ATOM 1616 C CA . HIS A 1 206 ? 24.488 3.019 19.597 1.00 79.00 206 HIS A CA 1
ATOM 1617 C C . HIS A 1 206 ? 23.080 3.044 18.982 1.00 79.00 206 HIS A C 1
ATOM 1619 O O . HIS A 1 206 ? 22.086 3.034 19.699 1.00 79.00 206 HIS A O 1
ATOM 1625 N N . LEU A 1 207 ? 22.999 3.005 17.647 1.00 76.31 207 LEU A N 1
ATOM 1626 C CA . LEU A 1 207 ? 21.733 2.983 16.921 1.00 76.31 207 LEU A CA 1
ATOM 1627 C C . LEU A 1 207 ? 20.933 1.705 17.215 1.00 76.31 207 LEU A C 1
ATOM 1629 O O . LEU A 1 207 ? 19.725 1.787 17.406 1.00 76.31 207 LEU A O 1
ATOM 1633 N N . ALA A 1 208 ? 21.592 0.542 17.298 1.00 76.75 208 ALA A N 1
ATOM 1634 C CA . ALA A 1 208 ? 20.933 -0.714 17.663 1.00 76.75 208 ALA A CA 1
ATOM 1635 C C . ALA A 1 208 ? 20.315 -0.640 19.070 1.00 76.75 208 ALA A C 1
ATOM 1637 O O . ALA A 1 208 ? 19.158 -1.004 19.255 1.00 76.75 208 ALA A O 1
ATOM 1638 N N . GLN A 1 209 ? 21.051 -0.084 20.036 1.00 77.06 209 GLN A N 1
ATOM 1639 C CA . GLN A 1 209 ? 20.572 0.075 21.413 1.00 77.06 209 GLN A CA 1
ATOM 1640 C C . GLN A 1 209 ? 19.393 1.056 21.511 1.00 77.06 209 GLN A C 1
ATOM 1642 O O . GLN A 1 209 ? 18.434 0.799 22.234 1.00 77.06 209 GLN A O 1
ATOM 1647 N N . GLU A 1 210 ? 19.437 2.170 20.774 1.00 79.00 210 GLU A N 1
ATOM 1648 C CA . GLU A 1 210 ? 18.325 3.130 20.704 1.00 79.00 210 GLU A CA 1
ATOM 1649 C C . GLU A 1 210 ? 17.056 2.501 20.108 1.00 79.00 210 GLU A C 1
ATOM 1651 O O . GLU A 1 210 ? 15.956 2.725 20.620 1.00 79.00 210 GLU A O 1
ATOM 1656 N N . LEU A 1 211 ? 17.203 1.695 19.051 1.00 76.56 211 LEU A N 1
ATOM 1657 C CA . LEU A 1 211 ? 16.101 0.961 18.423 1.00 76.56 211 LEU A CA 1
ATOM 1658 C C . LEU A 1 211 ? 15.471 -0.047 19.391 1.00 76.56 211 LEU A C 1
ATOM 1660 O O . LEU A 1 211 ? 14.248 -0.079 19.515 1.00 76.56 211 LEU A O 1
ATOM 1664 N N . ASP A 1 212 ? 16.285 -0.815 20.118 1.00 77.38 212 ASP A N 1
ATOM 1665 C CA . ASP A 1 212 ? 15.794 -1.773 21.115 1.00 77.38 212 ASP A CA 1
ATOM 1666 C C . ASP A 1 212 ? 15.003 -1.077 22.228 1.00 77.38 212 ASP A C 1
ATOM 1668 O O . ASP A 1 212 ? 13.892 -1.495 22.558 1.00 77.38 212 ASP A O 1
ATOM 1672 N N . LEU A 1 213 ? 15.527 0.026 22.773 1.00 80.00 213 LEU A N 1
ATOM 1673 C CA . LEU A 1 213 ? 14.832 0.812 23.797 1.00 80.00 213 LEU A CA 1
ATOM 1674 C C . LEU A 1 213 ? 13.508 1.389 23.282 1.00 80.00 213 LEU A C 1
ATOM 1676 O O . LEU A 1 213 ? 12.513 1.374 24.006 1.00 80.00 213 LEU A O 1
ATOM 1680 N N . THR A 1 214 ? 13.484 1.863 22.035 1.00 80.31 214 THR A N 1
ATOM 1681 C CA . THR A 1 214 ? 12.270 2.396 21.402 1.00 80.31 214 THR A CA 1
ATOM 1682 C C . THR A 1 214 ? 11.218 1.300 21.225 1.00 80.31 214 THR A C 1
ATOM 1684 O O . THR A 1 214 ? 10.068 1.489 21.615 1.00 80.31 214 THR A O 1
ATOM 1687 N N . ASN A 1 215 ? 11.611 0.125 20.726 1.00 79.69 215 ASN A N 1
ATOM 1688 C CA . ASN A 1 215 ? 10.713 -1.022 20.568 1.00 79.69 215 ASN A CA 1
ATOM 1689 C C . ASN A 1 215 ? 10.150 -1.496 21.916 1.00 79.69 215 ASN A C 1
ATOM 1691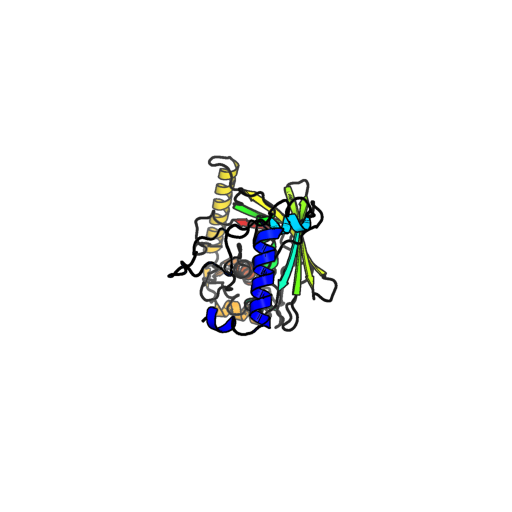 O O . ASN A 1 215 ? 8.956 -1.769 22.026 1.00 79.69 215 ASN A O 1
ATOM 1695 N N . ILE A 1 216 ? 10.986 -1.557 22.959 1.00 81.62 216 ILE A N 1
ATOM 1696 C CA . ILE A 1 216 ? 10.544 -1.911 24.315 1.00 81.62 216 ILE A CA 1
ATOM 1697 C C . ILE A 1 216 ? 9.513 -0.901 24.826 1.00 81.62 216 ILE A C 1
ATOM 1699 O O . ILE A 1 216 ? 8.490 -1.312 25.370 1.00 81.62 216 ILE A O 1
ATOM 1703 N N . ALA A 1 217 ? 9.755 0.399 24.639 1.00 83.88 217 ALA A N 1
ATOM 1704 C CA . ALA A 1 217 ? 8.828 1.441 25.068 1.00 83.88 217 ALA A CA 1
ATOM 1705 C C . ALA A 1 217 ? 7.467 1.330 24.357 1.00 83.88 217 ALA A C 1
ATOM 1707 O O . ALA A 1 217 ? 6.436 1.399 25.020 1.00 83.88 217 ALA A O 1
ATOM 1708 N N . VAL A 1 218 ? 7.454 1.080 23.041 1.00 82.81 218 VAL A N 1
ATOM 1709 C CA . VAL A 1 218 ? 6.216 0.877 22.263 1.00 82.81 218 VAL A CA 1
ATOM 1710 C C . VAL A 1 218 ? 5.435 -0.342 22.763 1.00 82.81 218 VAL A C 1
ATOM 1712 O O . VAL A 1 218 ? 4.228 -0.259 22.972 1.00 82.81 218 VAL A O 1
ATOM 1715 N N . LEU A 1 219 ? 6.113 -1.467 23.012 1.00 82.88 219 LEU A N 1
ATOM 1716 C CA . LEU A 1 219 ? 5.462 -2.677 23.529 1.00 82.88 219 LEU A CA 1
ATOM 1717 C C . LEU A 1 219 ? 4.904 -2.483 24.947 1.00 82.88 219 LEU A C 1
ATOM 1719 O O . LEU A 1 219 ? 3.849 -3.025 25.278 1.00 82.88 219 LEU A O 1
ATOM 1723 N N . GLN A 1 220 ? 5.599 -1.719 25.792 1.00 85.88 220 GLN A N 1
ATOM 1724 C CA . GLN A 1 220 ? 5.125 -1.379 27.134 1.00 85.88 220 GLN A CA 1
ATOM 1725 C C . GLN A 1 220 ? 3.884 -0.485 27.086 1.00 85.88 220 GLN A C 1
ATOM 1727 O O . GLN A 1 220 ? 2.916 -0.770 27.792 1.00 85.88 220 GLN A O 1
ATOM 1732 N N . ASP A 1 221 ? 3.895 0.538 26.232 1.00 85.62 221 ASP A N 1
ATOM 1733 C CA . ASP A 1 221 ? 2.762 1.440 26.010 1.00 85.62 221 ASP A CA 1
ATOM 1734 C C . ASP A 1 221 ? 1.533 0.669 25.498 1.00 85.62 221 ASP A C 1
ATOM 1736 O O . ASP A 1 221 ? 0.449 0.746 26.086 1.00 85.62 221 ASP A O 1
ATOM 1740 N N . TYR A 1 222 ? 1.720 -0.201 24.498 1.00 82.81 222 TYR A N 1
ATOM 1741 C CA . TYR A 1 222 ? 0.669 -1.103 24.018 1.00 82.81 222 TYR A CA 1
ATOM 1742 C C . TYR A 1 222 ? 0.096 -1.974 25.148 1.00 82.81 222 TYR A C 1
ATOM 1744 O O . TYR A 1 222 ? -1.120 -2.031 25.334 1.00 82.81 222 TYR A O 1
ATOM 1752 N N . ALA A 1 223 ? 0.950 -2.603 25.962 1.00 86.00 223 ALA A N 1
ATOM 1753 C CA . ALA A 1 223 ? 0.508 -3.442 27.077 1.00 86.00 223 ALA A CA 1
ATOM 1754 C C . ALA A 1 223 ? -0.226 -2.649 28.180 1.00 86.00 223 ALA A C 1
ATOM 1756 O O . ALA A 1 223 ? -1.021 -3.207 28.942 1.00 86.00 223 ALA A O 1
ATOM 1757 N N . GLU A 1 224 ? 0.044 -1.353 28.335 1.00 87.31 224 GLU A N 1
ATOM 1758 C CA . GLU A 1 224 ? -0.707 -0.464 29.229 1.00 87.31 224 GLU A CA 1
ATOM 1759 C C . GLU A 1 224 ? -2.089 -0.114 28.671 1.00 87.31 224 GLU A C 1
ATOM 1761 O O . GLU A 1 224 ? -3.073 -0.153 29.415 1.00 87.31 224 GLU A O 1
ATOM 1766 N N . HIS A 1 225 ? -2.186 0.176 27.375 1.00 84.31 225 HIS A N 1
ATOM 1767 C CA . HIS A 1 225 ? -3.457 0.387 26.678 1.00 84.31 225 HIS A CA 1
ATOM 1768 C C . HIS A 1 225 ? -4.340 -0.865 26.685 1.00 84.31 225 HIS A C 1
ATOM 1770 O O . HIS A 1 225 ? -5.518 -0.804 27.049 1.00 84.31 225 HIS A O 1
ATOM 1776 N N . GLU A 1 226 ? -3.754 -2.026 26.399 1.00 85.69 226 GLU A N 1
ATOM 1777 C CA . GLU A 1 226 ? -4.460 -3.305 26.399 1.00 85.69 226 GLU A CA 1
ATOM 1778 C C . GLU A 1 226 ? -5.081 -3.614 27.773 1.00 85.69 226 GLU A C 1
ATOM 1780 O O . GLU A 1 226 ? -6.210 -4.097 27.860 1.00 85.69 226 GLU A O 1
ATOM 1785 N N . ARG A 1 227 ? -4.381 -3.278 28.866 1.00 86.69 227 ARG A N 1
ATOM 1786 C CA . ARG A 1 227 ? -4.886 -3.449 30.240 1.00 86.69 227 ARG A CA 1
ATOM 1787 C C . ARG A 1 227 ? -6.060 -2.528 30.579 1.00 86.69 227 ARG A C 1
ATOM 1789 O O . ARG A 1 227 ? -6.839 -2.862 31.472 1.00 86.69 227 ARG A O 1
ATOM 1796 N N . ARG A 1 228 ? -6.183 -1.376 29.914 1.00 86.94 228 ARG A N 1
ATOM 1797 C CA . ARG A 1 228 ? -7.273 -0.407 30.127 1.00 86.94 228 ARG A CA 1
ATOM 1798 C C . ARG A 1 228 ? -8.511 -0.725 29.293 1.00 86.94 228 ARG A C 1
ATOM 1800 O O . ARG A 1 228 ? -9.626 -0.461 29.747 1.00 86.94 228 ARG A O 1
ATOM 1807 N N . CYS A 1 229 ? -8.332 -1.317 28.115 1.00 86.88 229 CYS A N 1
ATOM 1808 C CA . CYS A 1 229 ? -9.416 -1.754 27.241 1.00 86.88 229 CYS A CA 1
ATOM 1809 C C . CYS A 1 229 ? -10.035 -3.067 27.742 1.00 86.88 229 CYS A C 1
ATOM 1811 O O . CYS A 1 229 ? -9.543 -4.155 27.455 1.00 86.88 229 CYS A O 1
ATOM 1813 N N . ILE A 1 230 ? -11.130 -2.967 28.502 1.00 86.19 230 ILE A N 1
ATOM 1814 C CA . ILE A 1 230 ? -11.761 -4.123 29.164 1.00 86.19 230 ILE A CA 1
ATOM 1815 C C . ILE A 1 230 ? -13.151 -4.478 28.633 1.00 86.19 230 ILE A C 1
ATOM 1817 O O . ILE A 1 230 ? -13.628 -5.579 28.907 1.00 86.19 230 ILE A O 1
ATOM 1821 N N . LEU A 1 231 ? -13.825 -3.579 27.907 1.00 88.75 231 LEU A N 1
ATOM 1822 C CA . LEU A 1 231 ? -15.173 -3.840 27.405 1.00 88.75 231 LEU A CA 1
ATOM 1823 C C . LEU A 1 231 ? -15.075 -4.615 26.086 1.00 88.75 231 LEU A C 1
ATOM 1825 O O . LEU A 1 231 ? -14.543 -4.078 25.116 1.00 88.75 231 LEU A O 1
ATOM 1829 N N . PRO A 1 232 ? -15.548 -5.869 26.015 1.00 90.75 232 PRO A N 1
ATOM 1830 C CA . PRO A 1 232 ? -15.464 -6.641 24.785 1.00 90.75 232 PRO A CA 1
ATOM 1831 C C . PRO A 1 232 ? -16.437 -6.092 23.738 1.00 90.75 232 PRO A C 1
ATOM 1833 O O . PRO A 1 232 ? -17.600 -5.817 24.038 1.00 90.75 232 PRO A O 1
ATOM 1836 N N . CYS A 1 233 ? -15.981 -6.010 22.492 1.00 90.50 233 CYS A N 1
ATOM 1837 C CA . CYS A 1 233 ? -16.823 -5.765 21.328 1.00 90.50 233 CYS A CA 1
ATOM 1838 C C . CYS A 1 233 ? -16.702 -6.961 20.383 1.00 90.50 233 CYS A C 1
ATOM 1840 O O . CYS A 1 233 ? -15.600 -7.428 20.093 1.00 90.50 233 CYS A O 1
ATOM 1842 N N . SER A 1 234 ? -17.830 -7.501 19.920 1.00 92.75 234 SER A N 1
ATOM 1843 C CA . SER A 1 234 ? -17.772 -8.602 18.959 1.00 92.75 234 SER A CA 1
ATOM 1844 C C . SER A 1 234 ? -17.307 -8.094 17.592 1.00 92.75 234 SER A C 1
ATOM 1846 O O . SER A 1 234 ? -17.568 -6.949 17.213 1.00 92.75 234 SER A O 1
ATOM 1848 N N . HIS A 1 235 ? -16.636 -8.961 16.836 1.00 92.75 235 HIS A N 1
ATOM 1849 C CA . HIS A 1 235 ? -16.207 -8.663 15.473 1.00 92.75 235 HIS A CA 1
ATOM 1850 C C . HIS A 1 235 ? -17.388 -8.244 14.584 1.00 92.75 235 HIS A C 1
ATOM 1852 O O . HIS A 1 235 ? -17.300 -7.287 13.815 1.00 92.75 235 HIS A O 1
ATOM 1858 N N . GLU A 1 236 ? -18.502 -8.963 14.685 1.00 94.31 236 GLU A N 1
ATOM 1859 C CA . GLU A 1 236 ? -19.717 -8.708 13.922 1.00 94.31 236 GLU A CA 1
ATOM 1860 C C . GLU A 1 236 ? -20.301 -7.343 14.282 1.00 94.31 236 GLU A C 1
ATOM 1862 O O . GLU A 1 236 ? -20.508 -6.530 13.385 1.00 94.31 236 GLU A O 1
ATOM 1867 N N . THR A 1 237 ? -20.447 -7.050 15.578 1.00 92.19 237 THR A N 1
ATOM 1868 C CA . THR A 1 237 ? -20.971 -5.766 16.067 1.00 92.19 237 THR A CA 1
ATOM 1869 C C . THR A 1 237 ? -20.123 -4.588 15.595 1.00 92.19 237 THR A C 1
ATOM 1871 O O . THR A 1 237 ? -20.669 -3.599 15.115 1.00 92.19 237 THR A O 1
ATOM 1874 N N . PHE A 1 238 ? -18.792 -4.683 15.686 1.00 92.12 238 PHE A N 1
ATOM 1875 C CA . PHE A 1 238 ? -17.908 -3.610 15.228 1.00 92.12 238 PHE A CA 1
ATOM 1876 C C . PHE A 1 238 ? -18.119 -3.295 13.742 1.00 92.12 238 PHE A C 1
ATOM 1878 O O . PHE A 1 238 ? -18.349 -2.144 13.366 1.00 92.12 238 PHE A O 1
ATOM 1885 N N . TYR A 1 239 ? -18.077 -4.323 12.894 1.00 93.69 239 TYR A N 1
ATOM 1886 C CA . TYR A 1 239 ? -18.187 -4.133 11.451 1.00 93.69 239 TYR A CA 1
ATOM 1887 C C . TYR A 1 239 ? -19.609 -3.768 10.997 1.00 93.69 239 TYR A C 1
ATOM 1889 O O . TYR A 1 239 ? -19.763 -3.082 9.989 1.00 93.69 239 TYR A O 1
ATOM 1897 N N . GLU A 1 240 ? -20.647 -4.174 11.732 1.00 92.62 240 GLU A N 1
ATOM 1898 C CA . GLU A 1 240 ? -22.017 -3.685 11.532 1.00 92.62 240 GLU A CA 1
ATOM 1899 C C . GLU A 1 240 ? -22.137 -2.195 11.871 1.00 92.62 240 GLU A C 1
ATOM 1901 O O . GLU A 1 240 ? -22.715 -1.439 11.091 1.00 92.62 240 GLU A O 1
ATOM 1906 N N . ASN A 1 241 ? -21.531 -1.747 12.974 1.00 90.38 241 ASN A N 1
ATOM 1907 C CA . ASN A 1 241 ? -21.553 -0.341 13.380 1.00 90.38 241 ASN A CA 1
ATOM 1908 C C . ASN A 1 241 ? -20.882 0.565 12.339 1.00 90.38 241 ASN A C 1
ATOM 1910 O O . ASN A 1 241 ? -21.487 1.539 11.894 1.00 90.38 241 ASN A O 1
ATOM 1914 N N . VAL A 1 242 ? -19.670 0.227 11.886 1.00 91.31 242 VAL A N 1
ATOM 1915 C CA . VAL A 1 242 ? -18.991 1.023 10.843 1.00 91.31 242 VAL A CA 1
ATOM 1916 C C . VAL A 1 242 ? -19.717 0.937 9.496 1.00 91.31 242 VAL A C 1
ATOM 1918 O O . VAL A 1 242 ? -19.773 1.925 8.764 1.00 91.31 242 VAL A O 1
ATOM 1921 N N . ARG A 1 243 ? -20.368 -0.191 9.183 1.00 93.00 243 ARG A N 1
ATOM 1922 C CA . ARG A 1 243 ? -21.216 -0.298 7.990 1.00 93.00 243 ARG A CA 1
ATOM 1923 C C . ARG A 1 243 ? -22.413 0.646 8.046 1.00 93.00 243 ARG A C 1
ATOM 1925 O O . ARG A 1 243 ? -22.729 1.249 7.025 1.00 93.00 243 ARG A O 1
ATOM 1932 N N . ASN A 1 244 ? -23.041 0.802 9.210 1.00 91.44 244 ASN A N 1
ATOM 1933 C CA . ASN A 1 244 ? -24.164 1.725 9.395 1.00 91.44 244 ASN A CA 1
ATOM 1934 C C . ASN A 1 244 ? -23.760 3.196 9.210 1.00 91.44 244 ASN A C 1
ATOM 1936 O O . ASN A 1 244 ? -24.593 3.995 8.794 1.00 91.44 244 ASN A O 1
ATOM 1940 N N . ILE A 1 245 ? -22.493 3.539 9.471 1.00 91.44 245 ILE A N 1
ATOM 1941 C CA . ILE A 1 245 ? -21.936 4.875 9.201 1.00 91.44 245 ILE A CA 1
ATOM 1942 C C . ILE A 1 245 ? -21.648 5.069 7.701 1.00 91.44 245 ILE A C 1
ATOM 1944 O O . ILE A 1 245 ? -21.746 6.181 7.194 1.00 91.44 245 ILE A O 1
ATOM 1948 N N . GLY A 1 246 ? -21.312 3.993 6.979 1.00 92.31 246 GLY A N 1
ATOM 1949 C CA . GLY A 1 246 ? -21.058 4.022 5.532 1.00 92.31 246 GLY A CA 1
ATOM 1950 C C . GLY A 1 246 ? -19.800 3.278 5.076 1.00 92.31 246 GLY A C 1
ATOM 1951 O O . GLY A 1 246 ? -19.504 3.271 3.880 1.00 92.31 246 GLY A O 1
ATOM 1952 N N . TYR A 1 247 ? -19.053 2.636 5.982 1.00 94.06 247 TYR A N 1
ATOM 1953 C CA . TYR A 1 247 ? -17.866 1.848 5.631 1.00 94.06 247 TYR A CA 1
ATOM 1954 C C . TYR A 1 247 ? -18.246 0.404 5.280 1.00 94.06 247 TYR A C 1
ATOM 1956 O O . TYR A 1 247 ? -18.487 -0.436 6.149 1.00 94.06 247 TYR A O 1
ATOM 1964 N N . GLY A 1 248 ? -18.290 0.087 3.990 1.00 94.38 248 GLY A N 1
ATOM 1965 C CA . GLY A 1 248 ? -18.620 -1.242 3.485 1.00 94.38 248 GLY A CA 1
ATOM 1966 C C . GLY A 1 248 ? -17.400 -2.157 3.386 1.00 94.38 248 GLY A C 1
ATOM 1967 O O . GLY A 1 248 ? -17.028 -2.593 2.296 1.00 94.38 248 GLY A O 1
ATOM 1968 N N . TYR A 1 249 ? -16.787 -2.488 4.525 1.00 95.00 249 TYR A N 1
ATOM 1969 C CA . TYR A 1 249 ? -15.701 -3.469 4.566 1.00 95.00 249 TYR A CA 1
ATOM 1970 C C . TYR A 1 249 ? -16.229 -4.885 4.284 1.00 95.00 249 TYR A C 1
ATOM 1972 O O . TYR A 1 249 ? -17.019 -5.450 5.045 1.00 95.00 249 TYR A O 1
ATOM 1980 N N . GLY A 1 250 ? -15.793 -5.469 3.172 1.00 93.38 250 GLY A N 1
ATOM 1981 C CA . GLY A 1 250 ? -16.061 -6.852 2.793 1.00 93.38 250 GLY A CA 1
ATOM 1982 C C . GLY A 1 250 ? -15.111 -7.846 3.476 1.00 93.38 250 GLY A C 1
ATOM 1983 O O . GLY A 1 250 ? -14.235 -7.449 4.244 1.00 93.38 250 GLY A O 1
ATOM 1984 N N . PRO A 1 251 ? -15.249 -9.155 3.203 1.00 90.06 251 PRO A N 1
ATOM 1985 C CA . PRO A 1 251 ? -14.535 -10.213 3.925 1.00 90.06 251 PRO A CA 1
ATOM 1986 C C . PRO A 1 251 ? -13.011 -10.054 3.966 1.00 90.06 251 PRO A C 1
ATOM 1988 O O . PRO A 1 251 ? -12.403 -10.354 4.987 1.00 90.06 251 PRO A O 1
ATOM 1991 N N . THR A 1 252 ? -12.401 -9.526 2.900 1.00 90.81 252 THR A N 1
ATOM 1992 C CA . THR A 1 252 ? -10.943 -9.331 2.834 1.00 90.81 252 THR A CA 1
ATOM 1993 C C . THR A 1 252 ? -10.460 -8.071 3.541 1.00 90.81 252 THR A C 1
ATOM 1995 O O . THR A 1 252 ? -9.285 -7.803 3.457 1.00 90.81 252 THR A O 1
ATOM 1998 N N . PHE A 1 253 ? -11.312 -7.247 4.158 1.00 92.38 253 PHE A N 1
ATOM 1999 C CA . PHE A 1 253 ? -10.885 -6.082 4.958 1.00 92.38 253 PHE A CA 1
ATOM 2000 C C . PHE A 1 253 ? -11.281 -6.212 6.429 1.00 92.38 253 PHE A C 1
ATOM 2002 O O . PHE A 1 253 ? -11.077 -5.291 7.217 1.00 92.38 253 PHE A O 1
ATOM 2009 N N . ARG A 1 254 ? -11.834 -7.366 6.817 1.00 93.12 254 ARG A N 1
ATOM 2010 C CA . ARG A 1 254 ? -12.379 -7.616 8.152 1.00 93.12 254 ARG A CA 1
ATOM 2011 C C . ARG A 1 254 ? -11.398 -8.402 9.026 1.00 93.12 254 ARG A C 1
ATOM 2013 O O . ARG A 1 254 ? -11.671 -9.536 9.421 1.00 93.12 254 ARG A O 1
ATOM 2020 N N . HIS A 1 255 ? -10.247 -7.794 9.314 1.00 91.06 255 HIS A N 1
ATOM 2021 C CA . HIS A 1 255 ? -9.124 -8.451 10.001 1.00 91.06 255 HIS A CA 1
ATOM 2022 C C . HIS A 1 255 ? -9.032 -8.180 11.507 1.00 91.06 255 HIS A C 1
ATOM 2024 O O . HIS A 1 255 ? -8.255 -8.848 12.186 1.00 91.06 255 HIS A O 1
ATOM 2030 N N . LEU A 1 256 ? -9.834 -7.263 12.054 1.00 92.56 256 LEU A N 1
ATOM 2031 C CA . LEU A 1 256 ? -9.822 -6.983 13.491 1.00 92.56 256 LEU A CA 1
ATOM 2032 C C . LEU A 1 256 ? -10.481 -8.113 14.301 1.00 92.56 256 LEU A C 1
ATOM 2034 O O . LEU A 1 256 ? -11.629 -8.500 14.046 1.00 92.56 256 LEU A O 1
ATOM 2038 N N . ARG A 1 257 ? -9.742 -8.631 15.287 1.00 92.00 257 ARG A N 1
ATOM 2039 C CA . ARG A 1 257 ? -10.141 -9.662 16.262 1.00 92.00 257 ARG A CA 1
ATOM 2040 C C . ARG A 1 257 ? -9.812 -9.200 17.683 1.00 92.00 257 ARG A C 1
ATOM 2042 O O . ARG A 1 257 ? -9.131 -8.197 17.863 1.00 92.00 257 ARG A O 1
ATOM 2049 N N . ASP A 1 258 ? -10.328 -9.913 18.685 1.00 91.06 258 ASP A N 1
ATOM 2050 C CA . ASP A 1 258 ? -10.109 -9.624 20.115 1.00 91.06 258 ASP A CA 1
ATOM 2051 C C . ASP A 1 258 ? -10.350 -8.152 20.496 1.00 91.06 258 ASP A C 1
ATOM 2053 O O . ASP A 1 258 ? -9.593 -7.544 21.260 1.00 91.06 258 ASP A O 1
ATOM 2057 N N . ILE A 1 259 ? -11.411 -7.574 19.924 1.00 91.81 259 ILE A N 1
ATOM 2058 C CA . ILE A 1 259 ? -11.710 -6.149 20.031 1.00 91.81 259 ILE A CA 1
ATOM 2059 C C . ILE A 1 259 ? -12.155 -5.818 21.456 1.00 91.81 259 ILE A C 1
ATOM 2061 O O . ILE A 1 259 ? -13.111 -6.392 21.989 1.00 91.81 259 ILE A O 1
ATOM 2065 N N . ARG A 1 260 ? -11.470 -4.850 22.059 1.00 91.19 260 ARG A N 1
ATOM 2066 C CA . ARG A 1 260 ? -11.722 -4.333 23.400 1.00 91.19 260 ARG A CA 1
ATOM 2067 C C . ARG A 1 260 ? -11.746 -2.813 23.364 1.00 91.19 260 ARG A C 1
ATOM 2069 O O . ARG A 1 260 ? -10.888 -2.188 22.748 1.00 91.19 260 ARG A O 1
ATOM 2076 N N . THR A 1 261 ? -12.709 -2.215 24.048 1.00 87.06 261 THR A N 1
ATOM 2077 C CA . THR A 1 261 ? -12.894 -0.763 24.097 1.00 87.06 261 THR A CA 1
ATOM 2078 C C . THR A 1 261 ? -12.872 -0.255 25.536 1.00 87.06 261 THR A C 1
ATOM 2080 O O . THR A 1 261 ? -13.092 -1.006 26.495 1.00 87.06 261 THR A O 1
ATOM 2083 N N . CYS A 1 262 ? -12.565 1.029 25.711 1.00 85.12 262 CYS A N 1
ATOM 2084 C CA . CYS A 1 262 ? -12.709 1.730 26.984 1.00 85.12 262 CYS A CA 1
ATOM 2085 C C . CYS A 1 262 ? -12.751 3.242 26.768 1.00 85.12 262 CYS A C 1
ATOM 2087 O O . CYS A 1 262 ? -11.725 3.837 26.459 1.00 85.12 262 CYS A O 1
ATOM 2089 N N . SER A 1 263 ? -13.903 3.879 27.002 1.00 77.62 263 SER A N 1
ATOM 2090 C CA . SER A 1 263 ? -14.096 5.330 26.829 1.00 77.62 263 SER A CA 1
ATOM 2091 C C . SER A 1 263 ? -13.571 5.829 25.468 1.00 77.62 263 SER A C 1
ATOM 2093 O O . SER A 1 263 ? -14.268 5.681 24.476 1.00 77.62 263 SER A O 1
ATOM 2095 N N . ASN A 1 264 ? -12.329 6.329 25.401 1.00 76.06 264 ASN A N 1
ATOM 2096 C CA . ASN A 1 264 ? -11.698 6.858 24.184 1.00 76.06 264 ASN A CA 1
ATOM 2097 C C . ASN A 1 264 ? -10.557 5.969 23.647 1.00 76.06 264 ASN A C 1
ATOM 2099 O O . ASN A 1 264 ? -9.749 6.419 22.837 1.00 76.06 264 ASN A O 1
ATOM 2103 N N . GLU A 1 265 ? -10.435 4.739 24.140 1.00 84.94 265 GLU A N 1
ATOM 2104 C CA . GLU A 1 265 ? -9.402 3.785 23.746 1.00 84.94 265 GLU A CA 1
ATOM 2105 C C . GLU A 1 265 ? -10.018 2.567 23.060 1.00 84.94 265 GLU A C 1
ATOM 2107 O O . GLU A 1 265 ? -11.115 2.106 23.398 1.00 84.94 265 GLU A O 1
ATOM 2112 N N . PHE A 1 266 ? -9.278 2.047 22.087 1.00 88.62 266 PHE A N 1
ATOM 2113 C CA . PHE A 1 266 ? -9.643 0.884 21.303 1.00 88.62 266 PHE A CA 1
ATOM 2114 C C . PHE A 1 266 ? -8.402 0.024 21.101 1.00 88.62 266 PHE A C 1
ATOM 2116 O O . PHE A 1 266 ? -7.391 0.494 20.581 1.00 88.62 266 PHE A O 1
ATOM 2123 N N . CYS A 1 267 ? -8.499 -1.241 21.490 1.00 90.81 267 CYS A N 1
ATOM 2124 C CA . CYS A 1 267 ? -7.475 -2.246 21.262 1.00 90.81 267 CYS A CA 1
ATOM 2125 C C . CYS A 1 267 ? -8.085 -3.392 20.463 1.00 90.81 267 CYS A C 1
ATOM 2127 O O . CYS A 1 267 ? -9.171 -3.880 20.774 1.00 90.81 267 CYS A O 1
ATOM 2129 N N . ALA A 1 268 ? -7.374 -3.847 19.444 1.00 90.88 268 ALA A N 1
ATOM 2130 C CA . ALA A 1 268 ? -7.748 -5.009 18.660 1.00 90.88 268 ALA A CA 1
ATOM 2131 C C . ALA A 1 268 ? -6.483 -5.668 18.123 1.00 90.88 268 ALA A C 1
ATOM 2133 O O . ALA A 1 268 ? -5.467 -5.006 17.939 1.00 90.88 268 ALA A O 1
ATOM 2134 N N . HIS A 1 269 ? -6.568 -6.961 17.846 1.00 89.88 269 HIS A N 1
ATOM 2135 C CA . HIS A 1 269 ? -5.520 -7.685 17.148 1.00 89.88 269 HIS A CA 1
ATOM 2136 C C . HIS A 1 269 ? -5.830 -7.720 15.658 1.00 89.88 269 HIS A C 1
ATOM 2138 O O . HIS A 1 269 ? -6.941 -8.075 15.247 1.00 89.88 269 HIS A O 1
ATOM 2144 N N . VAL A 1 270 ? -4.837 -7.386 14.840 1.00 89.19 270 VAL A N 1
ATOM 2145 C CA . VAL A 1 270 ? -4.916 -7.570 13.393 1.00 89.19 270 VAL A CA 1
ATOM 2146 C C . VAL A 1 270 ? -4.569 -9.024 13.079 1.00 89.19 270 VAL A C 1
ATOM 2148 O O . VAL A 1 270 ? -3.415 -9.434 13.157 1.00 89.19 270 VAL A O 1
ATOM 2151 N N . PHE A 1 271 ? -5.575 -9.833 12.743 1.00 84.25 271 PHE A N 1
ATOM 2152 C CA . PHE A 1 271 ? -5.364 -11.247 12.446 1.00 84.25 271 PHE A CA 1
ATOM 2153 C C . PHE A 1 271 ? -5.137 -11.478 10.952 1.00 84.25 271 PHE A C 1
ATOM 2155 O O . PHE A 1 271 ? -5.979 -11.144 10.110 1.00 84.25 271 PHE A O 1
ATOM 2162 N N . TRP A 1 272 ?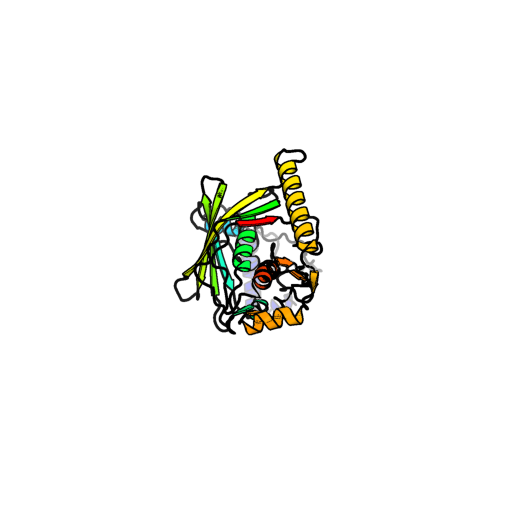 -4.023 -12.129 10.626 1.00 75.62 272 TRP A N 1
ATOM 2163 C CA . TRP A 1 272 ? -3.735 -12.581 9.272 1.00 75.62 272 TRP A CA 1
ATOM 2164 C C . TRP A 1 272 ? -4.381 -13.938 8.994 1.00 75.62 272 TRP A C 1
ATOM 2166 O O . TRP A 1 272 ? -3.979 -14.961 9.549 1.00 75.62 272 TRP A O 1
ATOM 2176 N N . ASP A 1 273 ? -5.355 -13.955 8.088 1.00 70.75 273 ASP A N 1
ATOM 2177 C CA . ASP A 1 273 ? -5.951 -15.187 7.581 1.00 70.75 273 ASP A CA 1
ATOM 2178 C C . ASP A 1 273 ? -5.472 -15.454 6.153 1.00 70.75 273 ASP A C 1
ATOM 2180 O O . ASP A 1 273 ? -5.909 -14.811 5.196 1.00 70.75 273 ASP A O 1
ATOM 2184 N N . ALA A 1 274 ? -4.587 -16.442 6.007 1.00 64.38 274 ALA A N 1
ATOM 2185 C CA . ALA A 1 274 ? -4.039 -16.841 4.717 1.00 64.38 274 ALA A CA 1
ATOM 2186 C C . ALA A 1 274 ? -5.119 -17.295 3.712 1.00 64.38 274 ALA A C 1
ATOM 2188 O O . ALA A 1 274 ? -4.879 -17.226 2.508 1.00 64.38 274 ALA A O 1
ATOM 2189 N N . ALA A 1 275 ? -6.300 -17.734 4.172 1.00 62.00 275 ALA A N 1
ATOM 2190 C CA . ALA A 1 275 ? -7.395 -18.152 3.295 1.00 62.00 275 ALA A CA 1
ATOM 2191 C C . ALA A 1 275 ? -8.129 -16.970 2.636 1.00 62.00 275 ALA A C 1
ATOM 2193 O O . ALA A 1 275 ? -8.694 -17.131 1.556 1.00 62.00 275 ALA A O 1
ATOM 2194 N N . ASN A 1 276 ? -8.095 -15.791 3.265 1.00 54.72 276 ASN A N 1
ATOM 2195 C CA . ASN A 1 276 ? -8.738 -14.559 2.794 1.00 54.72 276 ASN A CA 1
ATOM 2196 C C . ASN A 1 276 ? -7.729 -13.532 2.247 1.00 54.72 276 ASN A C 1
ATOM 2198 O O 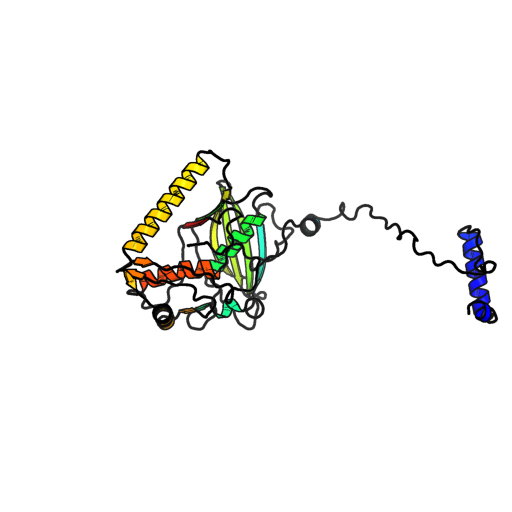. ASN A 1 276 ? -8.090 -12.391 1.957 1.00 54.72 276 ASN A O 1
ATOM 2202 N N . CYS A 1 277 ? -6.463 -13.930 2.107 1.00 57.22 277 CYS A N 1
ATOM 2203 C CA . CYS A 1 277 ? -5.390 -13.074 1.628 1.00 57.22 277 CYS A CA 1
ATOM 2204 C C . CYS A 1 277 ? -5.559 -12.737 0.143 1.00 57.22 277 CYS A C 1
ATOM 2206 O O . CYS A 1 277 ? -5.928 -13.586 -0.676 1.00 57.22 277 CYS A O 1
ATOM 2208 N N . SER A 1 278 ? -5.211 -11.502 -0.225 1.00 54.94 278 SER A N 1
ATOM 2209 C CA . SER A 1 278 ? -5.006 -11.156 -1.626 1.00 54.94 278 SER A CA 1
ATOM 2210 C C . SER A 1 278 ? -3.915 -12.071 -2.201 1.00 54.94 278 SER A C 1
ATOM 2212 O O . SER A 1 278 ? -2.823 -12.189 -1.657 1.00 54.94 278 SER A O 1
ATOM 2214 N N . THR A 1 279 ? -4.206 -12.795 -3.278 1.00 52.66 279 THR A N 1
ATOM 2215 C CA . THR A 1 279 ? -3.318 -13.832 -3.841 1.00 52.66 279 THR A CA 1
ATOM 2216 C C . THR A 1 279 ? -2.025 -13.287 -4.469 1.00 52.66 279 THR A C 1
ATOM 2218 O O . THR A 1 279 ? -1.300 -14.032 -5.128 1.00 52.66 279 THR A O 1
ATOM 2221 N N . GLU A 1 280 ? -1.712 -12.000 -4.303 1.00 58.44 280 GLU A N 1
ATOM 2222 C CA . GLU A 1 280 ? -0.469 -11.409 -4.792 1.00 58.44 280 GLU A CA 1
ATOM 2223 C C . GLU A 1 280 ? 0.638 -11.571 -3.741 1.00 58.44 280 GLU A C 1
ATOM 2225 O O . GLU A 1 280 ? 0.946 -10.660 -2.979 1.00 58.44 280 GLU A O 1
ATOM 2230 N N . ALA A 1 281 ? 1.246 -12.760 -3.733 1.00 50.50 281 ALA A N 1
ATOM 2231 C CA . ALA A 1 281 ? 2.260 -13.245 -2.787 1.00 50.50 281 ALA A CA 1
ATOM 2232 C C . ALA A 1 281 ? 3.571 -12.420 -2.672 1.00 50.50 281 ALA A C 1
ATOM 2234 O O . ALA A 1 281 ? 4.516 -12.872 -2.031 1.00 50.50 281 ALA A O 1
ATOM 2235 N N . ASP A 1 282 ? 3.631 -11.217 -3.247 1.00 61.16 282 ASP A N 1
ATOM 2236 C CA . ASP A 1 282 ? 4.854 -10.427 -3.436 1.00 61.16 282 ASP A CA 1
ATOM 2237 C C . ASP A 1 282 ? 4.774 -8.999 -2.847 1.00 61.16 282 ASP A C 1
ATOM 2239 O O . ASP A 1 282 ? 5.658 -8.172 -3.094 1.00 61.16 282 ASP A O 1
ATOM 2243 N N . MET A 1 283 ? 3.727 -8.659 -2.084 1.00 71.31 283 MET A N 1
ATOM 2244 C CA . MET A 1 283 ? 3.652 -7.356 -1.406 1.00 71.31 283 MET A CA 1
ATOM 2245 C C . MET A 1 283 ? 4.402 -7.399 -0.067 1.00 71.31 283 MET A C 1
ATOM 2247 O O . MET A 1 283 ? 4.086 -8.199 0.805 1.00 71.31 283 MET A O 1
ATOM 2251 N N . LEU A 1 284 ? 5.401 -6.524 0.100 1.00 78.69 284 LEU A N 1
ATOM 2252 C CA . LEU A 1 284 ? 6.228 -6.454 1.319 1.00 78.69 284 LEU A CA 1
ATOM 2253 C C . LEU A 1 284 ? 5.443 -6.034 2.561 1.00 78.69 284 LEU A C 1
ATOM 2255 O O . LEU A 1 284 ? 5.737 -6.483 3.663 1.00 78.69 284 LEU A O 1
ATOM 2259 N N . LEU A 1 285 ? 4.478 -5.143 2.364 1.00 84.88 285 LEU A N 1
ATOM 2260 C CA . LEU A 1 285 ? 3.524 -4.714 3.367 1.00 84.88 285 LEU A CA 1
ATOM 2261 C C . LEU A 1 285 ? 2.144 -4.933 2.767 1.00 84.88 285 LEU A C 1
ATOM 2263 O O . LEU A 1 285 ? 1.846 -4.365 1.712 1.00 84.88 285 LEU A O 1
ATOM 2267 N N . ASP A 1 286 ? 1.339 -5.783 3.402 1.00 86.81 286 ASP A N 1
ATOM 2268 C CA . ASP A 1 286 ? -0.005 -6.038 2.909 1.00 86.81 286 ASP A CA 1
ATOM 2269 C C . ASP A 1 286 ? -0.890 -4.801 3.173 1.00 86.81 286 ASP A C 1
ATOM 2271 O O . ASP A 1 286 ? -1.054 -4.391 4.332 1.00 86.81 286 ASP A O 1
ATOM 2275 N N . PRO A 1 287 ? -1.467 -4.194 2.119 1.00 90.00 287 PRO A N 1
ATOM 2276 C CA . PRO A 1 287 ? -2.295 -3.004 2.255 1.00 90.00 287 PRO A CA 1
ATOM 2277 C C . PRO A 1 287 ? -3.557 -3.233 3.087 1.00 90.00 287 PRO A C 1
ATOM 2279 O O . PRO A 1 287 ? -4.023 -2.300 3.731 1.00 90.00 287 PRO A O 1
ATOM 2282 N N . VAL A 1 288 ? -4.104 -4.447 3.086 1.00 90.31 288 VAL A N 1
ATOM 2283 C CA . VAL A 1 288 ? -5.281 -4.829 3.865 1.00 90.31 288 VAL A CA 1
ATOM 2284 C C . VAL A 1 288 ? -4.962 -4.843 5.355 1.00 90.31 288 VAL A C 1
ATOM 2286 O O . VAL A 1 288 ? -5.751 -4.345 6.156 1.00 90.31 288 VAL A O 1
ATOM 2289 N N . LEU A 1 289 ? -3.809 -5.397 5.740 1.00 89.50 289 LEU A N 1
ATOM 2290 C CA . LEU A 1 289 ? -3.416 -5.439 7.149 1.00 89.50 289 LEU A CA 1
ATOM 2291 C C . LEU A 1 289 ? -3.127 -4.047 7.697 1.00 89.50 289 LEU A C 1
ATOM 2293 O O . LEU A 1 289 ? -3.556 -3.717 8.802 1.00 89.50 289 LEU A O 1
ATOM 2297 N N . LEU A 1 290 ? -2.419 -3.226 6.918 1.00 90.62 290 LEU A N 1
ATOM 2298 C CA . LEU A 1 290 ? -2.177 -1.842 7.306 1.00 90.62 290 LEU A CA 1
ATOM 2299 C C . LEU A 1 290 ? -3.500 -1.059 7.391 1.00 90.62 290 LEU A C 1
ATOM 2301 O O . LEU A 1 290 ? -3.674 -0.252 8.301 1.00 90.62 290 LEU A O 1
ATOM 2305 N N . ASP A 1 291 ? -4.453 -1.315 6.490 1.00 92.81 291 ASP A N 1
ATOM 2306 C CA . ASP A 1 291 ? -5.781 -0.699 6.568 1.00 92.81 291 ASP A CA 1
ATOM 2307 C C . ASP A 1 291 ? -6.539 -1.132 7.826 1.00 92.81 291 ASP A C 1
ATOM 2309 O O . ASP A 1 291 ? -7.134 -0.293 8.493 1.00 92.81 291 ASP A O 1
ATOM 2313 N N . ALA A 1 292 ? -6.455 -2.404 8.223 1.00 91.94 292 ALA A N 1
ATOM 2314 C CA . ALA A 1 292 ? -7.053 -2.881 9.469 1.00 91.94 292 ALA A CA 1
ATOM 2315 C C . ALA A 1 292 ? -6.495 -2.144 10.701 1.00 91.94 292 ALA A C 1
ATOM 2317 O O . ALA A 1 292 ? -7.262 -1.780 11.593 1.00 91.94 292 ALA A O 1
ATOM 2318 N N . ALA A 1 293 ? -5.195 -1.833 10.725 1.00 90.00 293 ALA A N 1
ATOM 2319 C CA . ALA A 1 293 ? -4.617 -0.987 11.771 1.00 90.00 293 ALA A CA 1
ATOM 2320 C C . ALA A 1 293 ? -5.219 0.434 11.759 1.00 90.00 293 ALA A C 1
ATOM 2322 O O . ALA A 1 293 ? -5.497 1.003 12.812 1.00 90.00 293 ALA A O 1
ATOM 2323 N N . PHE A 1 294 ? -5.511 0.999 10.582 1.00 90.25 294 PHE A N 1
ATOM 2324 C CA . PHE A 1 294 ? -6.231 2.275 10.490 1.00 90.25 294 PHE A CA 1
ATOM 2325 C C . PHE A 1 294 ? -7.697 2.161 10.919 1.00 90.25 294 PHE A C 1
ATOM 2327 O O . PHE A 1 294 ? -8.201 3.070 11.579 1.00 90.25 294 PHE A O 1
ATOM 2334 N N . GLN A 1 295 ? -8.375 1.048 10.637 1.00 91.56 295 GLN A N 1
ATOM 2335 C CA . GLN A 1 295 ? -9.745 0.796 11.101 1.00 91.56 295 GLN A CA 1
ATOM 2336 C C . GLN A 1 295 ? -9.848 0.807 12.634 1.00 91.56 295 GLN A C 1
ATOM 2338 O O . GLN A 1 295 ? -10.884 1.202 13.165 1.00 91.56 295 GLN A O 1
ATOM 2343 N N . ALA A 1 296 ? -8.781 0.454 13.360 1.00 88.31 296 ALA A N 1
ATOM 2344 C CA . ALA A 1 296 ? -8.761 0.549 14.820 1.00 88.31 296 ALA A CA 1
ATOM 2345 C C . ALA A 1 296 ? -8.994 1.991 15.319 1.00 88.31 296 ALA A C 1
ATOM 2347 O O . ALA A 1 296 ? -9.673 2.203 16.324 1.00 88.31 296 ALA A O 1
ATOM 2348 N N . SER A 1 297 ? -8.528 2.999 14.569 1.00 86.25 297 SER A N 1
ATOM 2349 C CA . SER A 1 297 ? -8.789 4.410 14.891 1.00 86.25 297 SER A CA 1
ATOM 2350 C C . SER A 1 297 ? -10.267 4.798 14.745 1.00 86.25 297 SER A C 1
ATOM 2352 O O . SER A 1 297 ? -10.759 5.623 15.514 1.00 86.25 297 SER A O 1
ATOM 2354 N N . LEU A 1 298 ? -11.007 4.154 13.830 1.00 84.56 298 LEU A N 1
ATOM 2355 C CA . LEU A 1 298 ? -12.462 4.323 13.714 1.00 84.56 298 LEU A CA 1
ATOM 2356 C C . LEU A 1 298 ? -13.172 3.771 14.952 1.00 84.56 298 LEU A C 1
ATOM 2358 O O . LEU A 1 298 ? -14.128 4.367 15.440 1.00 84.56 298 LEU A O 1
ATOM 2362 N N . GLY A 1 299 ? -12.675 2.6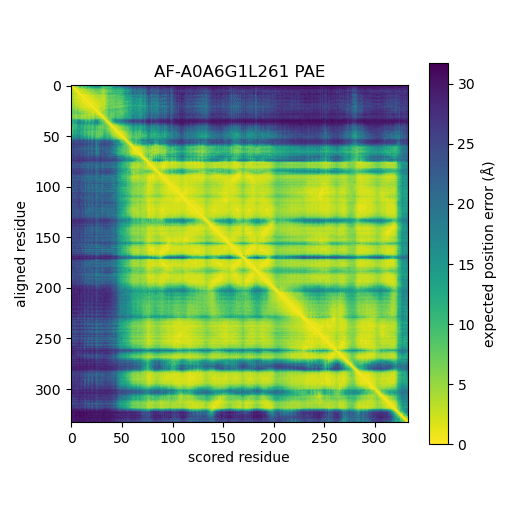57 15.489 1.00 80.12 299 GLY A N 1
ATOM 2363 C CA . GLY A 1 299 ? -13.186 2.067 16.720 1.00 80.12 299 GLY A CA 1
ATOM 2364 C C . GLY A 1 299 ? -13.008 2.965 17.943 1.00 80.12 299 GLY A C 1
ATOM 2365 O O . GLY A 1 299 ? -13.935 3.106 18.738 1.00 80.12 299 GLY A O 1
ATOM 2366 N N . ALA A 1 300 ? -11.863 3.641 18.066 1.00 79.69 300 ALA A N 1
ATOM 2367 C CA . ALA A 1 300 ? -11.636 4.614 19.139 1.00 79.69 300 ALA A CA 1
ATOM 2368 C C . ALA A 1 300 ? -12.590 5.818 19.055 1.00 79.69 300 ALA A C 1
ATOM 2370 O O . ALA A 1 300 ? -12.963 6.386 20.077 1.00 79.69 300 ALA A O 1
ATOM 2371 N N . ALA A 1 301 ? -13.015 6.186 17.844 1.00 75.94 301 ALA A N 1
ATOM 2372 C CA . ALA A 1 301 ? -13.917 7.307 17.599 1.00 75.94 301 ALA A CA 1
ATOM 2373 C C . ALA A 1 301 ? -15.408 6.916 17.546 1.00 75.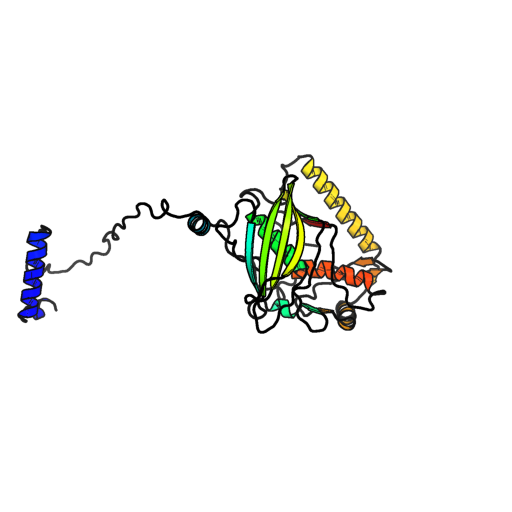94 301 ALA A C 1
ATOM 2375 O O . ALA A 1 301 ? -16.239 7.782 17.283 1.00 75.94 301 ALA A O 1
ATOM 2376 N N . HIS A 1 302 ? -15.766 5.646 17.783 1.00 69.19 302 HIS A N 1
ATOM 2377 C CA . HIS A 1 302 ? -17.107 5.121 17.484 1.00 69.19 302 HIS A CA 1
ATOM 2378 C C . HIS A 1 302 ? -18.265 5.885 18.151 1.00 69.19 302 HIS A C 1
ATOM 2380 O O . HIS A 1 302 ? -19.304 6.051 17.521 1.00 69.19 302 HIS A O 1
ATOM 2386 N N . ASP A 1 303 ? -18.077 6.406 19.367 1.00 65.56 303 ASP A N 1
ATOM 2387 C CA . ASP A 1 303 ? -19.095 7.182 20.094 1.00 65.56 303 ASP A CA 1
ATOM 2388 C C . ASP A 1 303 ? -19.343 8.586 19.505 1.00 65.56 303 ASP A C 1
ATOM 2390 O O . ASP A 1 303 ? -20.313 9.250 19.864 1.00 65.56 303 ASP A O 1
ATOM 2394 N N . VAL A 1 304 ? -18.462 9.060 18.617 1.00 67.00 304 VAL A N 1
ATOM 2395 C CA . VAL A 1 304 ? -18.469 10.427 18.060 1.00 67.00 304 VAL A CA 1
ATOM 2396 C C . VAL A 1 304 ? -18.660 10.425 16.535 1.00 67.00 304 VAL A C 1
ATOM 2398 O O . VAL A 1 304 ? -18.850 11.476 15.924 1.00 67.00 304 VAL A O 1
ATOM 2401 N N . LEU A 1 305 ? -18.608 9.256 15.892 1.00 71.69 305 LEU A N 1
ATOM 2402 C CA . LEU A 1 305 ? -18.735 9.120 14.442 1.00 71.69 305 LEU A CA 1
ATOM 2403 C C . LEU A 1 305 ? -20.205 9.154 14.005 1.00 71.69 305 LEU A C 1
ATOM 2405 O O . LEU A 1 305 ? -20.874 8.125 13.959 1.00 71.69 305 LEU A O 1
ATOM 2409 N N . GLU A 1 306 ? -20.688 10.339 13.638 1.00 76.06 306 GLU A N 1
ATOM 2410 C CA . GLU A 1 306 ? -21.994 10.512 12.979 1.00 76.06 306 GLU A CA 1
ATOM 2411 C C . GLU A 1 306 ? -21.897 10.405 11.446 1.00 76.06 306 GLU A C 1
ATOM 2413 O O . GLU A 1 306 ? -22.859 10.012 10.791 1.00 76.06 306 GLU A O 1
ATOM 2418 N N . ASP A 1 307 ? -20.717 10.694 10.888 1.00 82.56 307 ASP A N 1
ATOM 2419 C CA . ASP A 1 307 ? -20.445 10.736 9.452 1.00 82.56 307 ASP A CA 1
ATOM 2420 C C . ASP A 1 307 ? -19.211 9.900 9.078 1.00 82.56 307 ASP A C 1
ATOM 2422 O O . ASP A 1 307 ? -18.327 9.616 9.894 1.00 82.56 307 ASP A O 1
ATOM 2426 N N . VAL A 1 308 ? -19.112 9.548 7.793 1.00 85.56 308 VAL A N 1
ATOM 2427 C CA . VAL A 1 308 ? -17.911 8.930 7.221 1.00 85.56 308 VAL A CA 1
ATOM 2428 C C . VAL A 1 308 ? -16.731 9.904 7.288 1.00 85.56 308 VAL A C 1
ATOM 2430 O O . VAL A 1 308 ? -16.744 10.975 6.680 1.00 85.56 308 VAL A O 1
ATOM 2433 N N . LEU A 1 309 ? -15.655 9.472 7.937 1.00 83.50 309 LEU A N 1
ATOM 2434 C CA . LEU A 1 309 ? -14.353 10.121 7.964 1.00 83.50 309 LEU A CA 1
ATOM 2435 C C . LEU A 1 309 ? -13.355 9.329 7.115 1.00 83.50 309 LEU A C 1
ATOM 2437 O O . LEU A 1 309 ? -13.193 8.120 7.248 1.00 83.50 309 LEU A O 1
ATOM 2441 N N . ALA A 1 310 ? -12.626 10.026 6.253 1.00 79.25 310 ALA A N 1
ATOM 2442 C CA . ALA A 1 310 ? -11.489 9.449 5.550 1.00 79.25 310 ALA A CA 1
ATOM 2443 C C . ALA A 1 310 ? -10.191 10.050 6.106 1.00 79.25 310 ALA A C 1
ATOM 2445 O O . ALA A 1 310 ? -10.159 11.253 6.390 1.00 79.25 310 ALA A O 1
ATOM 2446 N N . PRO A 1 311 ? -9.101 9.270 6.224 1.00 79.75 311 PRO A N 1
ATOM 2447 C CA . PRO A 1 311 ? -7.803 9.820 6.586 1.00 79.75 311 PRO A CA 1
ATOM 2448 C C . PRO A 1 311 ? -7.393 10.914 5.590 1.00 79.75 311 PRO A C 1
ATOM 2450 O O . PRO A 1 311 ? -7.233 10.652 4.399 1.00 79.75 311 PRO A O 1
ATOM 2453 N N . GLN A 1 312 ? -7.227 12.147 6.072 1.00 88.56 312 GLN A N 1
ATOM 2454 C CA . GLN A 1 312 ? -6.773 13.277 5.251 1.00 88.56 312 GLN A CA 1
ATOM 2455 C C . GLN A 1 312 ? -5.278 13.549 5.440 1.00 88.56 312 GLN A C 1
ATOM 2457 O O . GLN A 1 312 ? -4.579 13.944 4.505 1.00 88.56 312 GLN A O 1
ATOM 2462 N N . SER A 1 313 ? -4.766 13.335 6.650 1.00 92.62 313 SER A N 1
ATOM 2463 C CA . SER A 1 313 ? -3.359 13.549 6.965 1.00 92.62 313 SER A CA 1
ATOM 2464 C C . SER A 1 313 ? -2.872 12.599 8.039 1.00 92.62 313 SER A C 1
ATOM 2466 O O . SER A 1 313 ? -3.599 12.329 8.991 1.00 92.62 313 SER A O 1
ATOM 2468 N N . ILE A 1 314 ? -1.620 12.171 7.917 1.00 93.50 314 ILE A N 1
ATOM 2469 C CA . ILE A 1 314 ? -0.934 11.377 8.930 1.00 93.50 314 ILE A CA 1
ATOM 2470 C C . ILE A 1 314 ? 0.399 12.058 9.221 1.00 93.50 314 ILE A C 1
ATOM 2472 O O . ILE A 1 314 ? 1.224 12.240 8.322 1.00 93.50 314 ILE A O 1
ATOM 2476 N N . SER A 1 315 ? 0.581 12.490 10.470 1.00 94.38 315 SER A N 1
ATOM 2477 C CA . SER A 1 315 ? 1.769 13.232 10.904 1.00 94.38 315 SER A CA 1
ATOM 2478 C C . SER A 1 315 ? 3.029 12.387 10.769 1.00 94.38 315 SER A C 1
ATOM 2480 O O . SER A 1 315 ? 4.020 12.855 10.210 1.00 94.38 315 SER A O 1
ATOM 2482 N N . SER A 1 316 ? 2.971 11.144 11.241 1.00 93.69 316 SER A N 1
ATOM 2483 C CA . SER A 1 316 ? 4.060 10.178 11.169 1.00 93.69 316 SER A CA 1
ATOM 2484 C C . SER A 1 316 ? 3.548 8.745 11.242 1.00 93.69 316 SER A C 1
ATOM 2486 O O . SER A 1 316 ? 2.587 8.470 11.954 1.00 93.69 316 SER A O 1
ATOM 2488 N N . ILE A 1 317 ? 4.225 7.840 10.538 1.00 92.62 317 ILE A N 1
ATOM 2489 C CA . ILE A 1 317 ? 4.061 6.386 10.668 1.00 92.62 317 ILE A CA 1
ATOM 2490 C C . ILE A 1 317 ? 5.456 5.780 10.656 1.00 92.62 317 ILE A C 1
ATOM 2492 O O . ILE A 1 317 ? 6.269 6.146 9.810 1.00 92.62 317 ILE A O 1
ATOM 2496 N N . GLU A 1 318 ? 5.721 4.834 11.544 1.00 90.44 318 GLU A N 1
ATOM 2497 C CA . GLU A 1 318 ? 6.927 4.016 11.483 1.00 90.44 318 GLU A CA 1
ATOM 2498 C C . GLU A 1 318 ? 6.535 2.562 11.273 1.00 90.44 318 GLU A C 1
ATOM 2500 O O . GLU A 1 318 ? 5.673 2.034 11.968 1.00 90.44 318 GLU A O 1
ATOM 2505 N N . ILE A 1 319 ? 7.139 1.938 10.266 1.00 88.56 319 ILE A N 1
ATOM 2506 C CA . ILE A 1 319 ? 6.852 0.560 9.884 1.00 88.56 319 ILE A CA 1
ATOM 2507 C C . ILE A 1 319 ? 8.144 -0.220 10.026 1.00 88.56 319 ILE A C 1
ATOM 2509 O O . ILE A 1 319 ? 9.046 -0.106 9.195 1.00 88.56 319 ILE A O 1
ATOM 2513 N N . SER A 1 320 ? 8.236 -0.998 11.094 1.00 82.44 320 SER A N 1
ATOM 2514 C CA . SER A 1 320 ? 9.350 -1.910 11.322 1.00 82.44 320 SER A CA 1
ATOM 2515 C C . SER A 1 320 ? 8.966 -3.278 10.783 1.00 82.44 320 SER A C 1
ATOM 2517 O O . SER A 1 320 ? 8.066 -3.930 11.307 1.00 82.44 320 SER A O 1
ATOM 2519 N N . LEU A 1 321 ? 9.628 -3.709 9.711 1.00 67.12 321 LEU A N 1
ATOM 2520 C CA . LEU A 1 321 ? 9.483 -5.080 9.237 1.00 67.12 321 LEU A CA 1
ATOM 2521 C C . LEU A 1 321 ? 10.457 -5.939 10.047 1.00 67.12 321 LEU A C 1
ATOM 2523 O O . LEU A 1 321 ? 11.633 -5.572 10.142 1.00 67.12 321 LEU A O 1
ATOM 2527 N N . PRO A 1 322 ? 10.020 -7.065 10.637 1.00 54.34 322 PRO A N 1
ATOM 2528 C CA . PRO A 1 322 ? 10.950 -7.951 11.309 1.00 54.34 322 PRO A CA 1
ATOM 2529 C C . PRO A 1 322 ? 12.027 -8.374 10.309 1.00 54.34 322 PRO A C 1
ATOM 2531 O O . PRO A 1 322 ? 11.743 -8.657 9.140 1.00 54.34 322 PRO A O 1
ATOM 2534 N N . SER A 1 323 ? 13.280 -8.373 10.763 1.00 39.38 323 SER A N 1
ATOM 2535 C CA . SER A 1 323 ? 14.413 -8.836 9.971 1.00 39.38 323 SER A CA 1
ATOM 2536 C C . SER A 1 323 ? 14.088 -10.210 9.375 1.00 39.38 323 SER A C 1
ATOM 2538 O O . SER A 1 323 ? 13.568 -11.087 10.067 1.00 39.38 323 SER A O 1
ATOM 2540 N N . LEU A 1 324 ? 14.337 -10.353 8.066 1.00 35.44 324 LEU A N 1
ATOM 2541 C CA . LEU A 1 324 ? 14.117 -11.551 7.246 1.00 35.44 324 LEU A CA 1
ATOM 2542 C C . LEU A 1 324 ? 14.385 -12.843 8.044 1.00 35.44 324 LEU A C 1
ATOM 2544 O O . LEU A 1 324 ? 15.526 -13.278 8.179 1.00 35.44 324 LEU A O 1
ATOM 2548 N N . GLY A 1 325 ? 13.328 -13.442 8.593 1.00 30.91 325 GLY A N 1
ATOM 2549 C CA . GLY A 1 325 ? 13.438 -14.575 9.517 1.00 30.91 325 GLY A CA 1
ATOM 2550 C C . GLY A 1 325 ? 12.147 -14.875 10.275 1.00 30.91 325 GLY A C 1
ATOM 2551 O O . GLY A 1 325 ? 11.832 -16.043 10.501 1.00 30.91 325 GLY A O 1
ATOM 2552 N N . VAL A 1 326 ? 11.350 -13.849 10.575 1.00 30.31 326 VAL A N 1
ATOM 2553 C CA . VAL A 1 326 ? 9.992 -14.019 11.103 1.00 30.31 326 VAL A CA 1
ATOM 2554 C C . VAL A 1 326 ? 9.039 -14.124 9.914 1.00 30.31 326 VAL A C 1
ATOM 2556 O O . VAL A 1 326 ? 8.860 -13.175 9.152 1.00 30.31 326 VAL A O 1
ATOM 2559 N N . ARG A 1 327 ? 8.480 -15.318 9.686 1.00 26.67 327 ARG A N 1
ATOM 2560 C CA . ARG A 1 327 ? 7.391 -15.494 8.712 1.00 26.67 327 ARG A CA 1
ATOM 2561 C C . ARG A 1 327 ? 6.239 -14.581 9.131 1.00 26.67 327 ARG A C 1
ATOM 2563 O O . ARG A 1 327 ? 6.049 -14.373 10.323 1.00 26.67 327 ARG A O 1
ATOM 2570 N N . SER A 1 328 ? 5.453 -14.096 8.171 1.00 34.50 328 SER A N 1
ATOM 2571 C CA . SER A 1 328 ? 4.336 -13.142 8.342 1.00 34.50 328 SER A CA 1
ATOM 2572 C C . SER A 1 328 ? 3.264 -13.515 9.389 1.00 34.50 328 SER A C 1
ATOM 2574 O O . SER A 1 328 ? 2.283 -12.798 9.534 1.00 34.50 328 SER A O 1
ATOM 2576 N N . CYS A 1 329 ? 3.417 -14.638 10.090 1.00 27.44 329 CYS A N 1
ATOM 2577 C CA . CYS A 1 329 ? 2.513 -15.163 11.100 1.00 27.44 329 CYS A CA 1
ATOM 2578 C C . CYS A 1 329 ? 2.683 -14.544 12.500 1.00 27.44 329 CYS A C 1
ATOM 2580 O O . CYS A 1 329 ? 1.757 -14.681 13.288 1.00 27.44 329 CYS A O 1
ATOM 2582 N N . ASP A 1 330 ? 3.799 -13.868 12.808 1.00 26.45 330 ASP A N 1
ATOM 2583 C CA . ASP A 1 330 ? 4.055 -13.335 14.166 1.00 26.45 330 ASP A CA 1
ATOM 2584 C C . ASP A 1 330 ? 4.001 -11.797 14.254 1.00 26.45 330 ASP A C 1
ATOM 2586 O O . ASP A 1 330 ? 4.456 -11.205 15.233 1.00 26.45 330 ASP A O 1
ATOM 2590 N N . LEU A 1 331 ? 3.446 -11.121 13.242 1.00 32.72 331 LEU A N 1
ATOM 2591 C CA . LEU A 1 331 ? 3.173 -9.686 13.323 1.00 32.72 331 LEU A CA 1
ATOM 2592 C C . LEU A 1 331 ? 1.958 -9.456 14.233 1.00 32.72 331 LEU A C 1
ATOM 2594 O O . LEU A 1 331 ? 0.823 -9.403 13.768 1.00 32.72 331 LEU A O 1
ATOM 2598 N N . GLN A 1 332 ? 2.202 -9.315 15.536 1.00 26.94 332 GLN A N 1
ATOM 2599 C CA . GLN A 1 332 ? 1.333 -8.505 16.387 1.00 26.94 332 GLN A CA 1
ATOM 2600 C C . GLN A 1 332 ? 1.614 -7.040 16.024 1.00 26.94 332 GLN A C 1
ATOM 2602 O O . GLN A 1 332 ? 2.614 -6.478 16.467 1.00 26.94 332 GLN A O 1
ATOM 2607 N N . MET A 1 333 ? 0.799 -6.477 15.126 1.00 33.16 333 MET A N 1
ATOM 2608 C CA . MET A 1 333 ? 0.684 -5.024 14.946 1.00 33.16 333 MET A CA 1
ATOM 2609 C C . MET A 1 333 ? -0.377 -4.469 15.880 1.00 33.16 333 MET A C 1
ATOM 2611 O O . MET A 1 333 ? -1.440 -5.129 15.992 1.00 33.16 333 MET A O 1
#

Mean predicted aligned error: 12.04 Å

Radius of gyration: 31.39 Å; Cα contacts (8 Å, |Δi|>4): 495; chains: 1; bounding box: 60×65×96 Å

Secondary structure (DSSP, 8-state):
--GGGTTSHHHHHHHHHHHHHHHHTS--SS-TTT---SSPPP---PPPP----TTSSTT--HHHHHHHT-SS--BGGGBPBPTT--TT-EEEEEEE-TTT-GGGGGEEETTEEB--HHHHHHHHHHHHHHHSPTT--EEEEEEEEEEE-S--B--SSSPEEEEEEEEE-TTS-EEEEEEEE-TTSPPEEEEEEEEEEEEPPPTT-HHHHHHHHHHHHHHHHHHHHHHH--EE--HHHHHHHHHHHTEEE-GGG--EEEEEEETTEEEEEE---TTSS-S-TT-SS-HHHHHHHHHHHHHHTTTT-SS-----EEEEEEEEPPPTTS-TT----

InterPro domains:
  IPR020807 Polyketide/metazoan fatty acid synthase-like, dehydratase domain [SM00826] (75-256)
  IPR042104 Polyketide synthase, dehydratase domain superfamily [G3DSA:3.10.129.110] (64-332)
  IPR049551 Polyketide synthase, dehydratase domain, C-terminal [PF14765] (223-321)
  IPR049552 Polyketide synthase, dehydratase domain, N-terminal [PF21089] (77-178)
  IPR049900 Polyketide synthase, dehydratase domain [PS52019] (75-333)
  IPR050091 Polyketide and Nonribosomal Peptide Biosynthesis Enzymes [PTHR43775] (29-321)

pLDDT: mean 82.39, std 14.24, range [26.45, 97.69]

Sequence (333 aa):
MGTALLQYGAFSQSIDAADAFLRTALQCEWSARQEEPPHPRVLTDLPAYAWNRRALSSSLGRPARDYLHRSAAPQGLLGPRVLGTCPSKYVWRSFISLERYQWLSHHTINDTVVFPGAALISMVVQASRQIVAPGRDILTDSFRDIRIHKATLVPNDEPVELIVSMTPQQRSWTSFELWAGSPAKQPHLACTGEWRSTCVPEPDSHLAQELDLTNIAVLQDYAEHERRCILPCSHETFYENVRNIGYGYGPTFRHLRDIRTCSNEFCAHVFWDAANCSTEADMLLDPVLLDAAFQASLGAAHDVLEDVLAPQSISSIEISLPSLGVRSCDLQM